Protein AF-A0ABD5VYT2-F1 (afdb_monomer)

Foldseek 3Di:
DVVVVVVVVDDDADPQQWDQDPPPRWIAHPLLVVLLCLLQVQLVVLQVQLVVLVVQLVLCPPPVRVPDPLQGCNLLSLQSNCCSPPPRSVLSNVLSVLSCVFCRRVNHHQPCSVLLVQLSVLLVQLSVQLNVQSVPDDDRNQRCRNPNDPPRDGDPSNVVSVVSNVVSSVSNNVSSD

Structure (mmCIF, N/CA/C/O backbone):
data_AF-A0ABD5VYT2-F1
#
_entry.id   AF-A0ABD5VYT2-F1
#
loop_
_atom_site.group_PDB
_atom_site.id
_atom_site.type_symbol
_atom_site.label_atom_id
_atom_site.label_alt_id
_atom_site.label_comp_id
_atom_site.label_asym_id
_atom_site.label_entity_id
_atom_site.label_seq_id
_atom_site.pdbx_PDB_ins_code
_atom_site.Cartn_x
_atom_site.Cartn_y
_atom_site.Cartn_z
_atom_site.occupancy
_atom_site.B_iso_or_equiv
_atom_site.auth_seq_id
_atom_site.auth_comp_id
_atom_site.auth_asym_id
_atom_site.auth_atom_id
_atom_site.pdbx_PDB_model_num
ATOM 1 N N . MET A 1 1 ? -28.685 -2.484 -9.992 1.00 55.03 1 MET A N 1
ATOM 2 C CA . MET A 1 1 ? -27.379 -3.178 -9.926 1.00 55.03 1 MET A CA 1
ATOM 3 C C . MET A 1 1 ? -26.509 -2.655 -8.784 1.00 55.03 1 MET A C 1
ATOM 5 O O . MET A 1 1 ? -26.187 -3.442 -7.911 1.00 55.03 1 MET A O 1
ATOM 9 N N . PHE A 1 2 ? -26.209 -1.349 -8.710 1.00 54.88 2 PHE A N 1
ATOM 10 C CA . PHE A 1 2 ? -25.409 -0.770 -7.610 1.00 54.88 2 PHE A CA 1
ATOM 11 C C . PHE A 1 2 ? -26.012 -1.008 -6.213 1.00 54.88 2 PHE A C 1
ATOM 13 O O . PHE A 1 2 ? -25.310 -1.488 -5.337 1.00 54.88 2 PHE A O 1
ATOM 20 N N . ALA A 1 3 ? -27.322 -0.785 -6.032 1.00 56.94 3 ALA A N 1
ATOM 21 C CA . ALA A 1 3 ? -28.009 -0.997 -4.749 1.00 56.94 3 ALA A CA 1
ATOM 22 C C . ALA A 1 3 ? -27.949 -2.453 -4.236 1.00 56.94 3 ALA A C 1
ATOM 24 O O . ALA A 1 3 ? -27.864 -2.685 -3.037 1.00 56.94 3 ALA A O 1
ATOM 25 N N . THR A 1 4 ? -27.961 -3.439 -5.138 1.00 56.41 4 THR A N 1
ATOM 26 C CA . THR A 1 4 ? -27.829 -4.866 -4.793 1.00 56.41 4 THR A CA 1
ATOM 27 C C . THR A 1 4 ? -26.414 -5.196 -4.317 1.00 56.41 4 THR A C 1
ATOM 29 O O . THR A 1 4 ? -26.246 -6.000 -3.408 1.00 56.41 4 THR A O 1
ATOM 32 N N . ILE A 1 5 ? -25.403 -4.543 -4.899 1.00 57.59 5 ILE A N 1
ATOM 33 C CA . ILE A 1 5 ? -24.003 -4.687 -4.489 1.00 57.59 5 ILE A CA 1
ATOM 34 C C . ILE A 1 5 ? -23.800 -4.060 -3.107 1.00 57.59 5 ILE A C 1
ATOM 36 O O . ILE A 1 5 ? -23.165 -4.677 -2.262 1.00 57.59 5 ILE A O 1
ATOM 40 N N . THR A 1 6 ? -24.376 -2.886 -2.829 1.00 61.25 6 THR A N 1
ATOM 41 C CA . THR A 1 6 ? -24.259 -2.257 -1.503 1.00 61.25 6 THR A CA 1
ATOM 42 C C . THR A 1 6 ? -24.927 -3.077 -0.404 1.00 61.25 6 THR A C 1
ATOM 44 O O . THR A 1 6 ? -24.336 -3.222 0.661 1.00 61.25 6 THR A O 1
ATOM 47 N N . ARG A 1 7 ? -26.089 -3.688 -0.677 1.00 58.78 7 ARG A N 1
ATOM 48 C CA . ARG A 1 7 ? -26.752 -4.597 0.275 1.00 58.78 7 ARG A CA 1
ATOM 49 C C . ARG A 1 7 ? -25.919 -5.831 0.625 1.00 58.78 7 ARG A C 1
ATOM 51 O O . ARG A 1 7 ? -26.048 -6.346 1.725 1.00 58.78 7 ARG A O 1
ATOM 58 N N . LEU A 1 8 ? -25.047 -6.294 -0.275 1.00 58.91 8 LEU A N 1
ATOM 59 C CA . LEU A 1 8 ? -24.125 -7.402 0.012 1.00 58.91 8 LEU A CA 1
ATOM 60 C C . LEU A 1 8 ? -23.085 -7.031 1.086 1.00 58.91 8 LEU A C 1
ATOM 62 O O . LEU A 1 8 ? -22.522 -7.908 1.736 1.00 58.91 8 LEU A O 1
ATOM 66 N N . PHE A 1 9 ? -22.820 -5.734 1.267 1.00 62.69 9 PHE A N 1
ATOM 67 C CA . PHE A 1 9 ? -21.873 -5.210 2.251 1.00 62.69 9 PHE A CA 1
ATOM 68 C C . PHE A 1 9 ? -22.552 -4.573 3.471 1.00 62.69 9 PHE A C 1
ATOM 70 O O . PHE A 1 9 ? -21.850 -4.123 4.383 1.00 62.69 9 PHE A O 1
ATOM 77 N N . GLU A 1 10 ? -23.888 -4.536 3.505 1.00 68.75 10 GLU A N 1
ATOM 78 C CA . GLU A 1 10 ? -24.651 -4.137 4.684 1.00 68.75 10 GLU A CA 1
ATOM 79 C C . GLU A 1 10 ? -24.612 -5.273 5.702 1.00 68.75 10 GLU A C 1
ATOM 81 O O . GLU A 1 10 ? -25.252 -6.310 5.556 1.00 68.75 10 GLU A O 1
ATOM 86 N N . ASN A 1 11 ? -23.814 -5.064 6.743 1.00 79.19 11 ASN A N 1
ATOM 87 C CA . ASN A 1 11 ? -23.869 -5.886 7.936 1.00 79.19 11 ASN A CA 1
ATOM 88 C C . ASN A 1 11 ? -24.847 -5.253 8.922 1.00 79.19 11 ASN A C 1
ATOM 90 O O . ASN A 1 11 ? -24.830 -4.033 9.108 1.00 79.19 11 ASN A O 1
ATOM 94 N N . ASP A 1 12 ? -25.626 -6.094 9.590 1.00 85.12 12 ASP A N 1
ATOM 95 C CA . ASP A 1 12 ? -26.460 -5.678 10.709 1.00 85.12 12 ASP A CA 1
ATOM 96 C C . ASP A 1 12 ? -25.562 -5.497 11.940 1.00 85.12 12 ASP A C 1
ATOM 98 O O . ASP A 1 12 ? -24.858 -6.431 12.334 1.00 85.12 12 ASP A O 1
ATOM 102 N N . TYR A 1 13 ? -25.506 -4.280 12.478 1.00 91.31 13 TYR A N 1
ATOM 103 C CA . TYR A 1 13 ? -24.760 -3.973 13.698 1.00 91.31 13 TYR A CA 1
ATOM 104 C C . TYR A 1 13 ? -25.739 -3.445 14.740 1.00 91.31 13 TYR A C 1
ATOM 106 O O . TYR A 1 13 ? -26.661 -2.710 14.387 1.00 91.31 13 TYR A O 1
ATOM 114 N N . ASP A 1 14 ? -25.493 -3.761 16.004 1.00 92.56 14 ASP A N 1
ATOM 115 C CA . ASP A 1 14 ? -26.229 -3.191 17.128 1.00 92.56 14 ASP A CA 1
ATOM 116 C C . ASP A 1 14 ? -25.933 -1.688 17.332 1.00 92.56 14 ASP A C 1
ATOM 118 O O . ASP A 1 14 ? -25.151 -1.066 16.598 1.00 92.56 14 ASP A O 1
ATOM 122 N N . GLU A 1 15 ? -26.586 -1.091 18.333 1.00 91.81 15 GLU A N 1
ATOM 123 C CA . GLU A 1 15 ? -26.436 0.329 18.685 1.00 91.81 15 GLU A CA 1
ATOM 124 C C . GLU A 1 15 ? -24.996 0.692 19.088 1.00 91.81 15 GLU A C 1
ATOM 126 O O . GLU A 1 15 ? -24.538 1.805 18.819 1.00 91.81 15 GLU A O 1
ATOM 131 N N . ASP A 1 16 ? -24.258 -0.269 19.649 1.00 92.44 16 ASP A N 1
ATOM 132 C CA . ASP A 1 16 ? -22.859 -0.127 20.054 1.00 92.44 16 ASP A CA 1
ATOM 133 C C . ASP A 1 16 ? -21.874 -0.377 18.894 1.00 92.44 16 ASP A C 1
ATOM 135 O O . ASP A 1 16 ? -20.661 -0.202 19.044 1.00 92.44 16 ASP A O 1
ATOM 139 N N . GLY A 1 17 ? -22.373 -0.737 17.707 1.00 93.75 17 GLY A N 1
ATOM 140 C CA . GLY A 1 17 ? -21.589 -0.944 16.494 1.00 93.75 17 GLY A CA 1
ATOM 141 C C . GLY A 1 17 ? -20.936 -2.322 16.385 1.00 93.75 17 GLY A C 1
ATOM 142 O O . GLY A 1 17 ? -20.013 -2.487 15.574 1.00 93.75 17 GLY A O 1
ATOM 143 N N . PHE A 1 18 ? -21.386 -3.302 17.164 1.00 95.81 18 PHE A N 1
ATOM 144 C CA . PHE A 1 18 ? -20.942 -4.690 17.113 1.00 95.81 18 PHE A CA 1
ATOM 145 C C . PHE A 1 18 ? -21.887 -5.571 16.297 1.00 95.81 18 PHE A C 1
ATOM 147 O O . PHE A 1 18 ? -23.066 -5.288 16.114 1.00 95.81 18 PHE A O 1
ATOM 154 N N . ARG A 1 19 ? -21.337 -6.669 15.782 1.00 94.56 19 ARG A N 1
ATOM 155 C CA . ARG A 1 19 ? -22.098 -7.786 15.222 1.00 94.56 19 ARG A CA 1
ATOM 156 C C . ARG A 1 19 ? -21.434 -9.097 15.602 1.00 94.56 19 ARG A C 1
ATOM 158 O O . ARG A 1 19 ? -20.206 -9.166 15.661 1.00 94.56 19 ARG A O 1
ATOM 165 N N . THR A 1 20 ? -22.207 -10.159 15.762 1.00 94.00 20 THR A N 1
ATOM 166 C CA . THR A 1 20 ? -21.644 -11.498 15.962 1.00 94.00 20 THR A CA 1
ATOM 167 C C . THR A 1 20 ? -21.475 -12.197 14.615 1.00 94.00 20 THR A C 1
ATOM 169 O O . THR A 1 20 ? -22.385 -12.237 13.786 1.00 94.00 20 THR A O 1
ATOM 172 N N . CYS A 1 21 ? -20.287 -12.738 14.356 1.00 89.88 21 CYS A N 1
ATOM 173 C CA . CYS A 1 21 ? -20.029 -13.526 13.157 1.00 89.88 21 CYS A CA 1
ATOM 174 C C . CYS A 1 21 ? -20.698 -14.903 13.271 1.00 89.88 21 CYS A C 1
ATOM 176 O O . CYS A 1 21 ? -20.367 -15.671 14.169 1.00 89.88 21 CYS A O 1
ATOM 178 N N . SER A 1 22 ? -21.577 -15.253 12.329 1.00 90.62 22 SER A N 1
ATOM 179 C CA . SER A 1 22 ? -22.284 -16.545 12.322 1.00 90.62 22 SER A CA 1
ATOM 180 C C . SER A 1 22 ? -21.369 -17.760 12.139 1.00 90.62 22 SER A C 1
ATOM 182 O O . SER A 1 22 ? -21.746 -18.864 12.515 1.00 90.62 22 SER A O 1
ATOM 184 N N . VAL A 1 23 ? -20.178 -17.567 11.563 1.00 92.19 23 VAL A N 1
ATOM 185 C CA . VAL A 1 23 ? -19.220 -18.649 11.285 1.00 92.19 23 VAL A CA 1
ATOM 186 C C . VAL A 1 23 ? -18.229 -18.827 12.432 1.00 92.19 23 VAL A C 1
ATOM 188 O O . VAL A 1 23 ? -17.972 -19.948 12.854 1.00 92.19 23 VAL A O 1
ATOM 191 N N . THR A 1 24 ? -17.653 -17.731 12.935 1.00 92.44 24 THR A N 1
ATOM 192 C CA . THR A 1 24 ? -16.571 -17.790 13.933 1.00 92.44 24 THR A CA 1
ATOM 193 C C . THR A 1 24 ? -17.038 -17.540 15.364 1.00 92.44 24 THR A C 1
ATOM 195 O O . THR A 1 24 ? -16.271 -17.776 16.290 1.00 92.44 24 THR A O 1
ATOM 198 N N . GLY A 1 25 ? -18.248 -17.010 15.565 1.00 93.50 25 GLY A N 1
ATOM 199 C CA . GLY A 1 25 ? -18.749 -16.590 16.877 1.00 93.50 25 GLY A CA 1
ATOM 200 C C . GLY A 1 25 ? -18.086 -15.329 17.446 1.00 93.50 25 GLY A C 1
ATOM 201 O O . GLY A 1 25 ? -18.427 -14.913 18.549 1.00 93.50 25 GLY A O 1
ATOM 202 N N . LEU A 1 26 ? -17.151 -14.700 16.721 1.00 94.19 26 LEU A N 1
ATOM 203 C CA . LEU A 1 26 ? -16.475 -13.482 17.179 1.00 94.19 26 LEU A CA 1
ATOM 204 C C . LEU A 1 26 ? -17.426 -12.278 17.177 1.00 94.19 26 LEU A C 1
ATOM 206 O O . LEU A 1 26 ? -18.197 -12.094 16.230 1.00 94.19 26 LEU A O 1
ATOM 210 N N . ASN A 1 27 ? -17.300 -11.422 18.192 1.00 94.56 27 ASN A N 1
ATOM 211 C CA . ASN A 1 27 ? -17.945 -10.111 18.231 1.00 94.56 27 ASN A CA 1
ATOM 212 C C . ASN A 1 27 ? -17.080 -9.094 17.486 1.00 94.56 27 ASN A C 1
ATOM 214 O O . ASN A 1 27 ? -15.978 -8.766 17.908 1.00 94.56 27 ASN A O 1
ATOM 218 N N . ILE A 1 28 ? -17.571 -8.595 16.358 1.00 95.44 28 ILE A N 1
ATOM 219 C CA . ILE A 1 28 ? -16.819 -7.747 15.438 1.00 95.44 28 ILE A CA 1
ATOM 220 C C . ILE A 1 28 ? -17.362 -6.327 15.514 1.00 95.44 28 ILE A C 1
ATOM 222 O O . ILE A 1 28 ? -18.521 -6.081 15.190 1.00 95.44 28 ILE A O 1
ATOM 226 N N . HIS A 1 29 ? -16.507 -5.377 15.885 1.00 96.19 29 HIS A N 1
ATOM 227 C CA . HIS A 1 29 ? -16.864 -3.963 15.857 1.00 96.19 29 HIS A CA 1
ATOM 228 C C . HIS A 1 29 ? -16.675 -3.365 14.455 1.00 96.19 29 HIS A C 1
ATOM 230 O O . HIS A 1 29 ? -15.626 -3.547 13.821 1.00 96.19 29 HIS A O 1
ATOM 236 N N . ARG A 1 30 ? -17.637 -2.551 14.003 1.00 94.50 30 ARG A N 1
ATOM 237 C CA . ARG A 1 30 ? -17.637 -1.879 12.689 1.00 94.50 30 ARG A CA 1
ATOM 238 C C . ARG A 1 30 ? -16.338 -1.128 12.404 1.00 94.50 30 ARG A C 1
ATOM 240 O O . ARG A 1 30 ? -15.835 -1.153 11.282 1.00 94.50 30 ARG A O 1
ATOM 247 N N . SER A 1 31 ? -15.778 -0.454 13.411 1.00 94.81 31 SER A N 1
ATOM 248 C CA . SER A 1 31 ? -14.550 0.331 13.228 1.00 94.81 31 SER A CA 1
ATOM 249 C C . SER A 1 31 ? -13.334 -0.520 12.861 1.00 94.81 31 SER A C 1
ATOM 251 O O . SER A 1 31 ? -12.495 -0.041 12.105 1.00 94.81 31 SER A O 1
ATOM 253 N N . ALA A 1 32 ? -13.242 -1.762 13.338 1.00 95.38 32 ALA A N 1
ATOM 254 C CA . ALA A 1 32 ? -12.167 -2.673 12.959 1.00 95.38 32 ALA A CA 1
ATOM 255 C C . ALA A 1 32 ? -12.443 -3.288 11.580 1.00 95.38 32 ALA A C 1
ATOM 257 O O . ALA A 1 32 ? -11.589 -3.233 10.697 1.00 95.38 32 ALA A O 1
ATOM 258 N N . GLU A 1 33 ? -13.667 -3.780 11.358 1.00 94.81 33 GLU A N 1
ATOM 259 C CA . GLU A 1 33 ? -14.053 -4.444 10.108 1.00 94.81 33 GLU A CA 1
ATOM 260 C C . GLU A 1 33 ? -13.882 -3.547 8.875 1.00 94.81 33 GLU A C 1
ATOM 262 O O . GLU A 1 33 ? -13.368 -3.994 7.851 1.00 94.81 33 GLU A O 1
ATOM 267 N N . VAL A 1 34 ? -14.267 -2.270 8.967 1.00 94.00 34 VAL A N 1
ATOM 268 C CA . VAL A 1 34 ? -14.115 -1.316 7.858 1.00 94.00 34 VAL A CA 1
ATOM 269 C C . VAL A 1 34 ? -12.646 -1.127 7.481 1.00 94.00 34 VAL A C 1
ATOM 271 O O . VAL A 1 34 ? -12.325 -1.097 6.295 1.00 94.00 34 VAL A O 1
ATOM 274 N N . HIS A 1 35 ? -11.746 -1.025 8.461 1.00 96.31 35 HIS A N 1
ATOM 275 C CA . HIS A 1 35 ? -10.326 -0.822 8.175 1.00 96.31 35 HIS A CA 1
ATOM 276 C C . HIS A 1 35 ? -9.670 -2.106 7.662 1.00 96.31 35 HIS A C 1
ATOM 278 O O . HIS A 1 35 ? -8.910 -2.039 6.702 1.00 96.31 35 HIS A O 1
ATOM 284 N N . VAL A 1 36 ? -10.026 -3.279 8.197 1.00 96.88 36 VAL A N 1
ATOM 285 C CA . VAL A 1 36 ? -9.592 -4.570 7.630 1.00 96.88 36 VAL A CA 1
ATOM 286 C C . VAL A 1 36 ? -9.986 -4.673 6.156 1.00 96.88 36 VAL A C 1
ATOM 288 O O . VAL A 1 36 ? -9.143 -4.982 5.317 1.00 96.88 36 VAL A O 1
ATOM 291 N N . LYS A 1 37 ? -11.240 -4.347 5.814 1.00 95.62 37 LYS A N 1
ATOM 292 C CA . LYS A 1 37 ? -11.714 -4.345 4.421 1.00 95.62 37 LYS A CA 1
ATOM 293 C C . LYS A 1 37 ? -10.973 -3.320 3.563 1.00 95.62 37 LYS A C 1
ATOM 295 O O . LYS A 1 37 ? -10.626 -3.633 2.431 1.00 95.62 37 LYS A O 1
ATOM 300 N N . LEU A 1 38 ? -10.709 -2.122 4.086 1.00 97.06 38 LEU A N 1
ATOM 301 C CA . LEU A 1 38 ? -10.001 -1.062 3.364 1.00 97.06 38 LEU A CA 1
ATOM 302 C C . LEU A 1 38 ? -8.573 -1.481 2.985 1.00 97.06 38 LEU A C 1
ATOM 304 O O . LEU A 1 38 ? -8.196 -1.412 1.813 1.00 97.06 38 LEU A O 1
ATOM 308 N N . PHE A 1 39 ? -7.792 -1.943 3.961 1.00 98.12 39 PHE A N 1
ATOM 309 C CA . PHE A 1 39 ? -6.421 -2.402 3.740 1.00 98.12 39 PHE A CA 1
ATOM 310 C C . PHE A 1 39 ? -6.389 -3.677 2.890 1.00 98.12 39 PHE A C 1
ATOM 312 O O . PHE A 1 39 ? -5.661 -3.731 1.901 1.00 98.12 39 PHE A O 1
ATOM 319 N N . GLY A 1 40 ? -7.247 -4.654 3.199 1.00 98.00 40 GLY A N 1
ATOM 320 C CA . GLY A 1 40 ? -7.346 -5.908 2.453 1.00 98.00 40 GLY A CA 1
ATOM 321 C C . GLY A 1 40 ? -7.732 -5.704 0.986 1.00 98.00 40 GLY A C 1
ATOM 322 O O . GLY A 1 40 ? -7.106 -6.284 0.103 1.00 98.00 40 GLY A O 1
ATOM 323 N N . LEU A 1 41 ? -8.699 -4.829 0.691 1.00 97.88 41 LEU A N 1
ATOM 324 C CA . LEU A 1 41 ? -9.064 -4.493 -0.688 1.00 97.88 41 LEU A CA 1
ATOM 325 C C . LEU A 1 41 ? -7.908 -3.804 -1.422 1.00 97.88 41 LEU A C 1
ATOM 327 O O . LEU A 1 41 ? -7.621 -4.143 -2.568 1.00 97.88 41 LEU A O 1
ATOM 331 N N . THR A 1 42 ? -7.224 -2.867 -0.761 1.00 98.25 42 THR A N 1
ATOM 332 C CA . THR A 1 42 ? -6.067 -2.169 -1.347 1.00 98.25 42 THR A CA 1
ATOM 333 C C . THR A 1 42 ? -4.941 -3.153 -1.677 1.00 98.25 42 THR A C 1
ATOM 335 O O . THR A 1 42 ? -4.364 -3.086 -2.761 1.00 98.25 42 THR A O 1
ATOM 338 N N . ALA A 1 43 ? -4.679 -4.116 -0.789 1.00 98.56 43 ALA A N 1
ATOM 339 C CA . ALA A 1 43 ? -3.719 -5.189 -1.024 1.00 98.56 43 ALA A CA 1
ATOM 340 C C . ALA A 1 43 ? -4.106 -6.058 -2.228 1.00 98.56 43 ALA A C 1
ATOM 342 O O . ALA A 1 43 ? -3.266 -6.322 -3.081 1.00 98.56 43 ALA A O 1
ATOM 343 N N . VAL A 1 44 ? -5.377 -6.460 -2.348 1.00 98.44 44 VAL A N 1
ATOM 344 C CA . VAL A 1 44 ? -5.855 -7.238 -3.504 1.00 98.44 44 VAL A CA 1
ATOM 345 C C . VAL A 1 44 ? -5.697 -6.451 -4.807 1.00 98.44 44 VAL A C 1
ATOM 347 O O . VAL A 1 44 ? -5.275 -7.021 -5.809 1.00 98.44 44 VAL A O 1
ATOM 350 N N . ILE A 1 45 ? -5.968 -5.143 -4.805 1.00 98.38 45 ILE A N 1
ATOM 351 C CA . ILE A 1 45 ? -5.739 -4.287 -5.979 1.00 98.38 45 ILE A CA 1
ATOM 352 C C . ILE A 1 45 ? -4.249 -4.270 -6.349 1.00 98.38 45 ILE A C 1
ATOM 354 O O . ILE A 1 45 ? -3.918 -4.505 -7.510 1.00 98.38 45 ILE A O 1
ATOM 358 N N . ALA A 1 46 ? -3.350 -4.062 -5.381 1.00 98.31 46 ALA A N 1
ATOM 359 C CA . ALA A 1 46 ? -1.906 -4.122 -5.620 1.00 98.31 46 ALA A CA 1
ATOM 360 C C . ALA A 1 46 ? -1.472 -5.501 -6.152 1.00 98.31 46 ALA A C 1
ATOM 362 O O . ALA A 1 46 ? -0.690 -5.583 -7.096 1.00 98.31 46 ALA A O 1
ATOM 363 N N . MET A 1 47 ? -2.040 -6.587 -5.620 1.00 98.44 47 MET A N 1
ATOM 364 C CA . MET A 1 47 ? -1.783 -7.948 -6.091 1.00 98.44 47 MET A CA 1
ATOM 365 C C . MET A 1 47 ? -2.225 -8.148 -7.547 1.00 98.44 47 MET A C 1
ATOM 367 O O . MET A 1 47 ? -1.489 -8.731 -8.338 1.00 98.44 47 MET A O 1
ATOM 371 N N . ILE A 1 48 ? -3.397 -7.638 -7.933 1.00 98.56 48 ILE A N 1
ATOM 372 C CA . ILE A 1 48 ? -3.869 -7.708 -9.322 1.00 98.56 48 ILE A CA 1
ATOM 373 C C . ILE A 1 48 ? -2.929 -6.920 -10.237 1.00 98.56 48 ILE A C 1
ATOM 375 O O . ILE A 1 48 ? -2.491 -7.451 -11.255 1.00 98.56 48 ILE A O 1
ATOM 379 N N . VAL A 1 49 ? -2.562 -5.691 -9.862 1.00 97.88 49 VAL A N 1
ATOM 380 C CA . VAL A 1 49 ? -1.624 -4.864 -10.638 1.00 97.88 49 VAL A CA 1
ATOM 381 C C . VAL A 1 49 ? -0.285 -5.585 -10.812 1.00 97.88 49 VAL A C 1
ATOM 383 O O . VAL A 1 49 ? 0.184 -5.757 -11.936 1.00 97.88 49 VAL A O 1
ATOM 386 N N . GLY A 1 50 ? 0.312 -6.079 -9.725 1.00 97.50 50 GLY A N 1
ATOM 387 C CA . GLY A 1 50 ? 1.575 -6.813 -9.786 1.00 97.50 50 GLY A CA 1
ATOM 388 C C . GLY A 1 50 ? 1.477 -8.137 -10.551 1.00 97.50 50 GLY A C 1
ATOM 389 O O . GLY A 1 50 ? 2.431 -8.507 -11.233 1.00 97.50 50 GLY A O 1
ATOM 390 N N . GLY A 1 51 ? 0.333 -8.825 -10.499 1.00 97.56 51 GLY A N 1
ATOM 391 C CA . GLY A 1 51 ? 0.060 -10.047 -11.258 1.00 97.56 51 GLY A CA 1
ATOM 392 C C . GLY A 1 51 ? -0.059 -9.809 -12.767 1.00 97.56 51 GLY A C 1
ATOM 393 O O . GLY A 1 51 ? 0.479 -10.588 -13.553 1.00 97.56 51 GLY A O 1
ATOM 394 N N . LEU A 1 52 ? -0.672 -8.698 -13.186 1.00 97.00 52 LEU A N 1
ATOM 395 C CA . LEU A 1 52 ? -0.711 -8.293 -14.597 1.00 97.00 52 LEU A CA 1
ATOM 396 C C . LEU A 1 52 ? 0.701 -8.032 -15.140 1.00 97.00 52 LEU A C 1
ATOM 398 O O . LEU A 1 52 ? 1.046 -8.486 -16.234 1.00 97.00 52 LEU A O 1
ATOM 402 N N . PHE A 1 53 ? 1.556 -7.369 -14.356 1.00 95.44 53 PHE A N 1
ATOM 403 C CA . PHE A 1 53 ? 2.956 -7.188 -14.738 1.00 95.44 53 PHE A CA 1
ATOM 404 C C . PHE A 1 53 ? 3.748 -8.504 -14.712 1.00 95.44 53 PHE A C 1
ATOM 406 O O . PHE A 1 53 ? 4.551 -8.726 -15.618 1.00 95.44 53 PHE A O 1
ATOM 413 N N . ALA A 1 54 ? 3.472 -9.413 -13.769 1.00 95.19 54 ALA A N 1
ATOM 414 C CA . ALA A 1 54 ? 4.060 -10.758 -13.740 1.00 95.19 54 ALA A CA 1
ATOM 415 C C . ALA A 1 54 ? 3.799 -11.511 -15.051 1.00 95.19 54 ALA A C 1
ATOM 417 O O . ALA A 1 54 ? 4.716 -12.073 -15.647 1.00 95.19 54 ALA A O 1
ATOM 418 N N . PHE A 1 55 ? 2.550 -11.466 -15.523 1.00 95.12 55 PHE A N 1
ATOM 419 C CA . PHE A 1 55 ? 2.157 -12.054 -16.796 1.00 95.12 55 PHE A CA 1
ATOM 420 C C . PHE A 1 55 ? 2.955 -11.437 -17.951 1.00 95.12 55 PHE A C 1
ATOM 422 O O . PHE A 1 55 ? 3.590 -12.156 -18.715 1.00 95.12 55 PHE A O 1
ATOM 429 N N . SER A 1 56 ? 3.027 -10.105 -18.037 1.00 92.50 56 SER A N 1
ATOM 430 C CA . SER A 1 56 ? 3.798 -9.448 -19.104 1.00 92.50 56 SER A CA 1
ATOM 431 C C . SER A 1 56 ? 5.287 -9.837 -19.112 1.00 92.50 56 SER A C 1
ATOM 433 O O . SER A 1 56 ? 5.868 -10.045 -20.178 1.00 92.50 56 SER A O 1
ATOM 435 N N . VAL A 1 57 ? 5.892 -10.011 -17.932 1.00 92.50 57 VAL A N 1
ATOM 436 C CA . VAL A 1 57 ? 7.280 -10.464 -17.763 1.00 92.50 57 VAL A CA 1
ATOM 437 C C . VAL A 1 57 ? 7.441 -11.912 -18.236 1.00 92.50 57 VAL A C 1
ATOM 439 O O . VAL A 1 57 ? 8.357 -12.202 -19.005 1.00 92.50 57 VAL A O 1
ATOM 442 N N . ALA A 1 58 ? 6.538 -12.811 -17.837 1.00 92.94 58 ALA A N 1
ATOM 443 C CA . ALA A 1 58 ? 6.575 -14.219 -18.232 1.00 92.94 58 ALA A CA 1
ATOM 444 C C . ALA A 1 58 ? 6.430 -14.396 -19.754 1.00 92.94 58 ALA A C 1
ATOM 446 O O . ALA A 1 58 ? 7.204 -15.127 -20.369 1.00 92.94 58 ALA A O 1
ATOM 447 N N . MET A 1 59 ? 5.501 -13.668 -20.380 1.00 93.00 59 M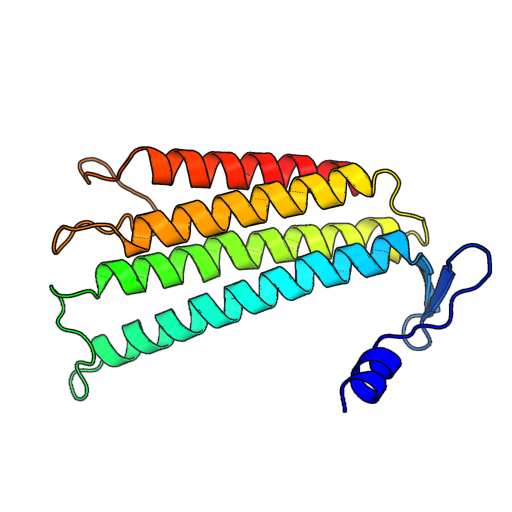ET A N 1
ATOM 448 C CA . MET A 1 59 ? 5.279 -13.713 -21.831 1.00 93.00 59 MET A CA 1
ATOM 449 C C . MET A 1 59 ? 6.419 -13.065 -22.623 1.00 93.00 59 MET A C 1
ATOM 451 O O . MET A 1 59 ? 6.624 -13.403 -23.785 1.00 93.00 59 MET A O 1
ATOM 455 N N . THR A 1 60 ? 7.185 -12.168 -22.002 1.00 89.25 60 THR A N 1
ATOM 456 C CA . THR A 1 60 ? 8.411 -11.621 -22.599 1.00 89.25 60 THR A CA 1
ATOM 457 C C . THR A 1 60 ? 9.552 -12.636 -22.582 1.00 89.25 60 THR A C 1
ATOM 459 O O . THR A 1 60 ? 10.303 -12.736 -23.545 1.00 89.25 60 THR A O 1
ATOM 462 N N . ARG A 1 61 ? 9.679 -13.418 -21.503 1.00 87.31 61 ARG A N 1
ATOM 463 C CA . ARG A 1 61 ? 10.722 -14.449 -21.368 1.00 87.31 61 ARG A CA 1
ATOM 464 C C . ARG A 1 61 ? 10.424 -15.728 -22.149 1.00 87.31 61 ARG A C 1
ATOM 466 O O . ARG A 1 61 ? 11.318 -16.552 -22.316 1.00 87.31 61 ARG A O 1
ATOM 473 N N . TRP A 1 62 ? 9.195 -15.908 -22.623 1.00 91.81 62 TRP A N 1
ATOM 474 C CA . TRP A 1 62 ? 8.849 -17.029 -23.485 1.00 91.81 62 TRP A CA 1
ATOM 475 C C . TRP A 1 62 ? 9.372 -16.791 -24.906 1.00 91.81 62 TRP A C 1
ATOM 477 O O . TRP A 1 62 ? 8.858 -15.929 -25.616 1.00 91.81 62 TRP A O 1
ATOM 487 N N . GLU A 1 63 ? 10.345 -17.603 -25.331 1.00 85.88 63 GLU A N 1
ATOM 488 C CA . GLU A 1 63 ? 11.027 -17.521 -26.638 1.00 85.88 63 GLU A CA 1
ATOM 489 C C . GLU A 1 63 ? 10.078 -17.465 -27.847 1.00 85.88 63 GLU A C 1
ATOM 491 O O . GLU A 1 63 ? 10.400 -16.846 -28.856 1.00 85.88 63 GLU A O 1
ATOM 496 N N . VAL A 1 64 ? 8.899 -18.090 -27.747 1.00 89.19 64 VAL A N 1
ATOM 497 C CA . VAL A 1 64 ? 7.902 -18.126 -28.830 1.00 89.19 64 VAL A CA 1
ATOM 498 C C . VAL A 1 64 ? 7.100 -16.824 -28.925 1.00 89.19 64 VAL A C 1
ATOM 500 O O . VAL A 1 64 ? 6.672 -16.455 -30.015 1.00 89.19 64 VAL A O 1
ATOM 503 N N . VAL A 1 65 ? 6.857 -16.147 -27.798 1.00 87.56 65 VAL A N 1
ATOM 504 C CA . VAL A 1 65 ? 5.970 -14.973 -27.737 1.00 87.56 65 VAL A CA 1
ATOM 505 C C . VAL A 1 65 ? 6.760 -13.671 -27.777 1.00 87.56 65 VAL A C 1
ATOM 507 O O . VAL A 1 65 ? 6.412 -12.795 -28.561 1.00 87.56 65 VAL A O 1
ATOM 510 N N . GLY A 1 66 ? 7.787 -13.523 -26.933 1.00 83.44 66 GLY A N 1
ATOM 511 C CA . GLY A 1 66 ? 8.626 -12.319 -26.893 1.00 83.44 66 GLY A CA 1
ATOM 512 C C . GLY A 1 66 ? 7.834 -11.010 -26.770 1.00 83.44 66 GLY A C 1
ATOM 513 O O . GLY A 1 66 ? 8.099 -10.070 -27.512 1.00 83.44 66 GLY A O 1
ATOM 514 N N . LEU A 1 67 ? 6.835 -10.959 -25.8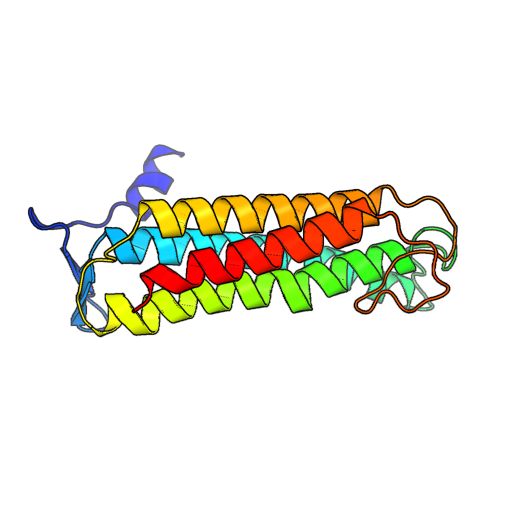73 1.00 83.38 67 LEU A N 1
ATOM 515 C CA . LEU A 1 67 ? 5.799 -9.907 -25.838 1.00 83.38 67 LEU A CA 1
ATOM 516 C C . LEU A 1 67 ? 6.338 -8.464 -25.825 1.00 83.38 67 LEU A C 1
ATOM 518 O O . LEU A 1 67 ? 5.735 -7.579 -26.430 1.0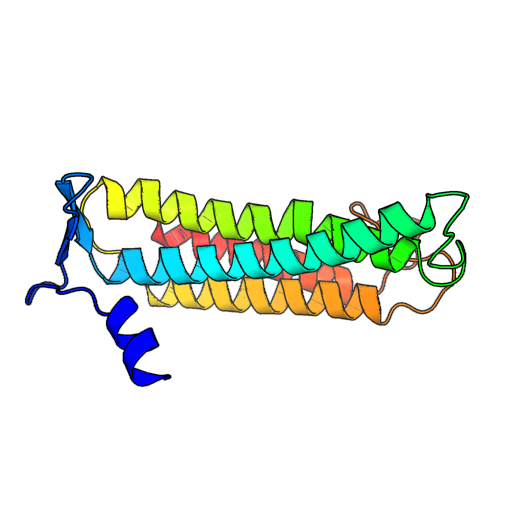0 83.38 67 LEU A O 1
ATOM 522 N N . ILE A 1 68 ? 7.427 -8.217 -25.098 1.00 80.25 68 ILE A N 1
ATOM 523 C CA . ILE A 1 68 ? 8.068 -6.907 -24.965 1.00 80.25 68 ILE A CA 1
ATOM 524 C C . ILE A 1 68 ? 9.525 -7.073 -25.405 1.00 80.25 68 ILE A C 1
ATOM 526 O O . ILE A 1 68 ? 10.178 -8.036 -25.011 1.00 80.25 68 ILE A O 1
ATOM 530 N N . GLY A 1 69 ? 10.067 -6.141 -26.191 1.00 67.62 69 GLY A N 1
ATOM 531 C CA . GLY A 1 69 ? 11.506 -6.132 -26.466 1.00 67.62 69 GLY A CA 1
ATOM 532 C C . GLY A 1 69 ? 12.305 -5.998 -25.162 1.00 67.62 69 GLY A C 1
ATOM 533 O O . GLY A 1 69 ? 11.951 -5.190 -24.301 1.00 67.62 69 GLY A O 1
ATOM 534 N N . GLU A 1 70 ? 13.391 -6.763 -25.000 1.00 62.31 70 GLU A N 1
ATOM 535 C CA . GLU A 1 70 ? 14.192 -6.779 -23.758 1.00 62.31 70 GLU A CA 1
ATOM 536 C C . GLU A 1 70 ? 14.677 -5.373 -23.344 1.00 62.31 70 GLU A C 1
ATOM 538 O O . GLU A 1 70 ? 14.713 -5.055 -22.156 1.00 62.31 70 GLU A O 1
ATOM 543 N N . PHE A 1 71 ? 14.921 -4.495 -24.322 1.00 61.25 71 PHE A N 1
ATOM 544 C CA . PHE A 1 71 ? 15.403 -3.121 -24.130 1.00 61.25 71 PHE A CA 1
ATOM 545 C C . PHE A 1 71 ? 14.310 -2.038 -24.155 1.00 61.25 71 PHE A C 1
ATOM 547 O O . PHE A 1 71 ? 14.620 -0.864 -23.978 1.00 61.25 71 PHE A O 1
ATOM 554 N N . ASP A 1 72 ? 13.039 -2.404 -24.365 1.00 68.62 72 ASP A N 1
ATOM 555 C CA . ASP A 1 72 ? 11.953 -1.440 -24.636 1.00 68.62 72 ASP A CA 1
ATOM 556 C C . ASP A 1 72 ? 10.950 -1.298 -23.467 1.00 68.62 72 ASP A C 1
ATOM 558 O O . ASP A 1 72 ? 10.017 -0.491 -23.482 1.00 68.62 72 ASP A O 1
ATOM 562 N N . GLY A 1 73 ? 11.138 -2.069 -22.387 1.00 81.25 73 GLY A N 1
ATOM 563 C CA . GLY A 1 73 ? 10.268 -1.962 -21.209 1.00 81.25 73 GLY A CA 1
ATOM 564 C C . GLY A 1 73 ? 10.288 -3.119 -20.218 1.00 81.25 73 GLY A C 1
ATOM 565 O O . GLY A 1 73 ? 9.635 -3.010 -19.177 1.00 81.25 73 GLY A O 1
ATOM 566 N N . TYR A 1 74 ? 11.039 -4.194 -20.484 1.00 87.44 74 TYR A N 1
ATOM 567 C CA . TYR A 1 74 ? 11.083 -5.369 -19.610 1.00 87.44 74 TYR A CA 1
ATOM 568 C C . TYR A 1 74 ? 11.395 -5.010 -18.147 1.00 87.44 74 TYR A C 1
ATOM 570 O O . TYR A 1 74 ? 10.647 -5.380 -17.241 1.00 87.44 74 TYR A O 1
ATOM 578 N N . TYR A 1 75 ? 12.455 -4.235 -17.901 1.00 88.12 75 TYR A N 1
ATOM 579 C CA . TYR A 1 75 ? 12.882 -3.882 -16.541 1.00 88.12 75 TYR A CA 1
ATOM 580 C C . TYR A 1 75 ? 11.867 -3.014 -15.792 1.00 88.12 75 TYR A C 1
ATOM 582 O O . TYR A 1 75 ? 11.698 -3.154 -14.578 1.00 88.12 75 TYR A O 1
ATOM 590 N N . ARG A 1 76 ? 11.135 -2.160 -16.509 1.00 89.88 76 ARG A N 1
ATOM 591 C CA . ARG A 1 76 ? 10.050 -1.350 -15.945 1.00 89.88 76 ARG A CA 1
ATOM 592 C C . ARG A 1 76 ? 8.886 -2.231 -15.505 1.00 89.88 76 ARG A C 1
ATOM 594 O O . ARG A 1 76 ? 8.434 -2.110 -14.371 1.00 89.88 76 ARG A O 1
ATOM 601 N N . HIS A 1 77 ? 8.463 -3.175 -16.345 1.00 92.50 77 HIS A N 1
ATOM 602 C CA . HIS A 1 77 ? 7.420 -4.143 -15.993 1.00 92.50 77 HIS A CA 1
ATOM 603 C C . HIS A 1 77 ? 7.854 -5.044 -14.830 1.00 92.50 77 HIS A C 1
ATOM 605 O O . HIS A 1 77 ? 7.080 -5.262 -13.899 1.00 92.50 77 HIS A O 1
ATOM 611 N N . LEU A 1 78 ? 9.109 -5.499 -14.829 1.00 92.25 78 LEU A N 1
ATOM 612 C CA . LEU A 1 78 ? 9.683 -6.271 -13.728 1.00 92.25 78 LEU A CA 1
ATOM 613 C C . LEU A 1 78 ? 9.704 -5.474 -12.415 1.00 92.25 78 LEU A C 1
ATOM 615 O O . LEU A 1 78 ? 9.370 -6.018 -11.365 1.00 92.25 78 LEU A O 1
ATOM 619 N N . SER A 1 79 ? 10.033 -4.183 -12.468 1.00 93.00 79 SER A N 1
ATOM 620 C CA . SER A 1 79 ? 10.017 -3.302 -11.293 1.00 93.00 79 SER A CA 1
ATOM 621 C C . SER A 1 79 ? 8.596 -3.084 -10.772 1.00 93.00 79 SER A C 1
ATOM 623 O O . SER A 1 79 ? 8.360 -3.217 -9.573 1.00 93.00 79 SER A O 1
ATOM 625 N N . MET A 1 80 ? 7.630 -2.830 -11.664 1.00 94.94 80 MET A N 1
ATOM 626 C CA . MET A 1 80 ? 6.214 -2.713 -11.300 1.00 94.94 80 MET A CA 1
ATOM 627 C C . MET A 1 80 ? 5.698 -4.001 -10.653 1.00 94.94 80 MET A C 1
ATOM 629 O O . MET A 1 80 ? 5.040 -3.946 -9.616 1.00 94.94 80 MET A O 1
ATOM 633 N N . HIS A 1 81 ? 6.029 -5.163 -11.222 1.00 95.69 81 HIS A N 1
ATOM 634 C CA . HIS A 1 81 ? 5.705 -6.461 -10.639 1.00 95.69 81 HIS A CA 1
ATOM 635 C C . HIS A 1 81 ? 6.282 -6.604 -9.224 1.00 95.69 81 HIS A C 1
ATOM 637 O O . HIS A 1 81 ? 5.530 -6.849 -8.280 1.00 95.69 81 HIS A O 1
ATOM 643 N N . ALA A 1 82 ? 7.596 -6.411 -9.075 1.00 95.75 82 ALA A N 1
ATOM 644 C CA . ALA A 1 82 ? 8.300 -6.623 -7.817 1.00 95.75 82 ALA A CA 1
ATOM 645 C C . ALA A 1 82 ? 7.772 -5.714 -6.698 1.00 95.75 82 ALA A C 1
ATOM 647 O O . ALA A 1 82 ? 7.471 -6.195 -5.611 1.00 95.75 82 ALA A O 1
ATOM 648 N N . TRP A 1 83 ? 7.587 -4.419 -6.955 1.00 97.00 83 TRP A N 1
ATOM 649 C CA . TRP A 1 83 ? 7.093 -3.489 -5.936 1.00 97.00 83 TRP A CA 1
ATOM 650 C C . TRP A 1 83 ? 5.649 -3.772 -5.523 1.00 97.00 83 TRP A C 1
ATOM 652 O O . TRP A 1 83 ? 5.332 -3.756 -4.333 1.00 97.00 83 TRP A O 1
ATOM 662 N N . ASN A 1 84 ? 4.776 -4.094 -6.480 1.00 98.19 84 ASN A N 1
ATOM 663 C CA . ASN A 1 84 ? 3.386 -4.408 -6.167 1.00 98.19 84 ASN A CA 1
ATOM 664 C C . ASN A 1 84 ? 3.241 -5.755 -5.434 1.00 98.19 84 ASN A C 1
ATOM 666 O O . A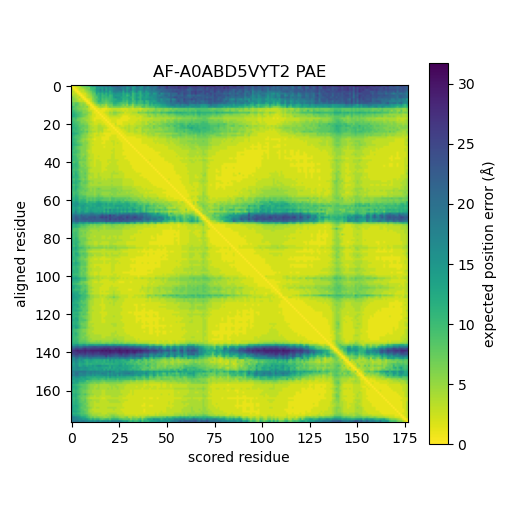SN A 1 84 ? 2.448 -5.832 -4.495 1.00 98.19 84 ASN A O 1
ATOM 670 N N . LEU A 1 85 ? 4.022 -6.786 -5.799 1.00 96.81 85 LEU A N 1
ATOM 671 C CA . LEU A 1 85 ? 3.920 -8.135 -5.217 1.00 96.81 85 LEU A CA 1
ATOM 672 C C . LEU A 1 85 ? 4.859 -8.437 -4.045 1.00 96.81 85 LEU A C 1
ATOM 674 O O . LEU A 1 85 ? 4.623 -9.407 -3.336 1.00 96.81 85 LEU A O 1
ATOM 678 N N . LEU A 1 86 ? 5.912 -7.669 -3.804 1.00 95.62 86 LEU A N 1
ATOM 679 C CA . LEU A 1 86 ? 6.802 -7.933 -2.668 1.00 95.62 86 LEU A CA 1
ATOM 680 C C . LEU A 1 86 ? 6.678 -6.872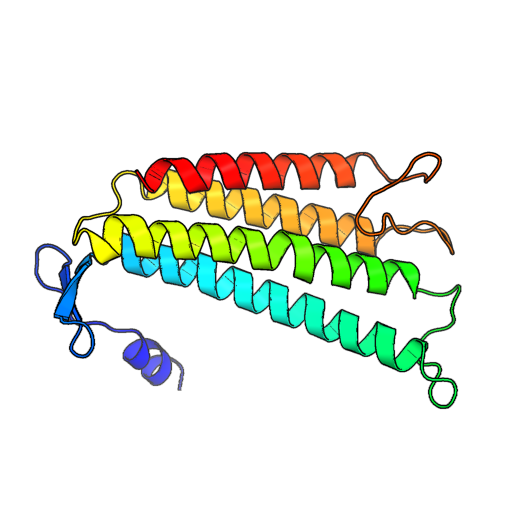 -1.580 1.00 95.62 86 LEU A C 1
ATOM 682 O O . LEU A 1 86 ? 6.918 -7.180 -0.421 1.00 95.62 86 LEU A O 1
ATOM 686 N N . ILE A 1 87 ? 6.261 -5.650 -1.923 1.00 96.75 87 ILE A N 1
ATOM 687 C CA . ILE A 1 87 ? 6.134 -4.563 -0.949 1.00 96.75 87 ILE A CA 1
ATOM 688 C C . ILE A 1 87 ? 4.667 -4.202 -0.733 1.00 96.75 87 ILE A C 1
ATOM 690 O O . ILE A 1 87 ? 4.142 -4.385 0.362 1.00 96.75 87 ILE A O 1
ATOM 694 N N . PHE A 1 88 ? 3.973 -3.710 -1.760 1.00 98.19 88 PHE A N 1
ATOM 695 C CA . PHE A 1 88 ? 2.674 -3.073 -1.541 1.00 98.19 88 PHE A CA 1
ATOM 696 C C . PHE A 1 88 ? 1.602 -4.053 -1.091 1.00 98.19 88 PHE A C 1
ATOM 698 O O . PHE A 1 88 ? 1.003 -3.826 -0.041 1.00 98.19 88 PHE A O 1
ATOM 705 N N . TRP A 1 89 ? 1.358 -5.144 -1.824 1.00 98.12 89 TRP A N 1
ATOM 706 C CA . TRP A 1 89 ? 0.303 -6.066 -1.404 1.00 98.12 89 TRP A CA 1
ATOM 707 C C . TRP A 1 89 ? 0.619 -6.703 -0.044 1.00 98.12 89 TRP A C 1
ATOM 709 O O . TRP A 1 89 ? -0.282 -6.765 0.787 1.00 98.12 89 TRP A O 1
ATOM 719 N N . MET A 1 90 ? 1.878 -7.106 0.204 1.00 98.06 90 MET A N 1
ATOM 720 C CA . MET A 1 90 ? 2.271 -7.762 1.455 1.00 98.06 90 MET A CA 1
ATOM 721 C C . MET A 1 90 ? 2.060 -6.820 2.628 1.00 98.06 90 MET A C 1
ATOM 723 O O . MET A 1 90 ? 1.320 -7.161 3.539 1.00 98.06 90 MET A O 1
ATOM 727 N N . VAL A 1 91 ? 2.596 -5.600 2.575 1.00 98.12 91 VAL A N 1
ATOM 728 C CA . VAL A 1 91 ? 2.502 -4.672 3.708 1.00 98.12 91 VAL A CA 1
ATOM 729 C C . VAL A 1 91 ? 1.065 -4.170 3.909 1.00 98.12 91 VAL A C 1
ATOM 731 O O . VAL A 1 91 ? 0.604 -4.082 5.045 1.00 98.12 91 VAL A O 1
ATOM 734 N N . PHE A 1 92 ? 0.292 -3.894 2.846 1.00 98.62 92 PHE A N 1
ATOM 735 C CA . PHE A 1 92 ? -1.140 -3.591 3.017 1.00 98.62 92 PHE A CA 1
ATOM 736 C C . PHE A 1 92 ? -1.898 -4.775 3.643 1.00 98.62 92 PHE A C 1
ATOM 738 O O . PHE A 1 92 ? -2.758 -4.562 4.501 1.00 98.62 92 PHE A O 1
ATOM 745 N N . MET A 1 93 ? -1.579 -6.012 3.247 1.00 98.25 93 MET A N 1
ATOM 746 C CA . MET A 1 93 ? -2.175 -7.222 3.815 1.00 98.25 93 MET A CA 1
ATOM 747 C C . MET A 1 93 ? -1.763 -7.428 5.275 1.00 98.25 93 MET A C 1
ATOM 749 O O . MET A 1 93 ? -2.618 -7.718 6.103 1.00 98.25 93 MET A O 1
ATOM 753 N N . GLU A 1 94 ? -0.496 -7.222 5.623 1.00 98.00 94 GLU A N 1
ATOM 754 C CA . GLU A 1 94 ? 0.018 -7.324 6.991 1.00 98.00 94 GLU A CA 1
ATOM 755 C C . GLU A 1 94 ? -0.719 -6.374 7.935 1.00 98.00 94 GLU A C 1
ATOM 757 O O . GLU A 1 94 ? -1.167 -6.799 8.997 1.00 98.00 94 GLU A O 1
ATOM 762 N N . ILE A 1 95 ? -0.950 -5.119 7.531 1.00 98.06 95 ILE A N 1
ATOM 763 C CA . ILE A 1 95 ? -1.739 -4.174 8.336 1.00 98.06 95 ILE A CA 1
ATOM 764 C C . ILE A 1 95 ? -3.188 -4.661 8.501 1.00 98.06 95 ILE A C 1
ATOM 766 O O . ILE A 1 95 ? -3.749 -4.580 9.598 1.00 98.06 95 ILE A O 1
ATOM 770 N N . ALA A 1 96 ? -3.802 -5.214 7.447 1.00 97.75 96 ALA A N 1
ATOM 771 C CA . ALA A 1 96 ? -5.134 -5.809 7.553 1.00 97.75 96 ALA A CA 1
ATOM 772 C C . ALA A 1 96 ? -5.146 -6.987 8.543 1.00 97.75 96 ALA A C 1
ATOM 774 O O . ALA A 1 96 ? -6.024 -7.056 9.404 1.00 97.75 96 ALA A O 1
ATOM 775 N N . VAL A 1 97 ? -4.155 -7.880 8.464 1.00 97.06 97 VAL A N 1
ATOM 776 C CA . VAL A 1 97 ? -4.006 -9.034 9.360 1.00 97.06 97 VAL A CA 1
ATOM 777 C C . VAL A 1 97 ? -3.744 -8.592 10.801 1.00 97.06 97 VAL A C 1
ATOM 779 O O . VAL A 1 97 ? -4.312 -9.188 11.712 1.00 97.06 97 VAL A O 1
ATOM 782 N N . LEU A 1 98 ? -2.989 -7.514 11.039 1.00 96.44 98 LEU A N 1
ATOM 783 C CA . LEU A 1 98 ? -2.803 -6.934 12.376 1.00 96.44 98 LEU A CA 1
ATOM 784 C C . LEU A 1 98 ? -4.125 -6.440 12.977 1.00 96.44 98 LEU A C 1
ATOM 786 O O . LEU A 1 98 ? -4.388 -6.655 14.159 1.00 96.44 98 LEU A O 1
ATOM 790 N N . TYR A 1 99 ? -4.997 -5.824 12.177 1.00 97.12 99 TYR A N 1
ATOM 791 C CA . TYR A 1 99 ? -6.327 -5.422 12.644 1.00 97.12 99 TYR A CA 1
ATOM 792 C C . TYR A 1 99 ? -7.277 -6.610 12.851 1.00 97.12 99 TYR A C 1
ATOM 794 O O . TYR A 1 99 ? -8.139 -6.558 13.730 1.00 97.12 99 TYR A O 1
ATOM 802 N N . VAL A 1 100 ? -7.119 -7.697 12.089 1.00 95.75 100 VAL A N 1
ATOM 803 C CA . VAL A 1 100 ? -7.833 -8.951 12.366 1.00 95.75 100 VAL A CA 1
ATOM 804 C C . VAL A 1 100 ? -7.347 -9.551 13.691 1.00 95.75 100 VAL A C 1
ATOM 806 O O . VAL A 1 100 ? -8.151 -9.798 14.586 1.00 95.75 100 VAL A O 1
ATOM 809 N N . GLY A 1 101 ? -6.035 -9.740 13.843 1.00 94.56 101 GLY A N 1
ATOM 810 C CA . GLY A 1 101 ? -5.424 -10.370 15.014 1.00 94.56 101 GLY A CA 1
ATOM 811 C C . GLY A 1 101 ? -5.551 -9.560 16.307 1.00 94.56 101 GLY A C 1
ATOM 812 O O . GLY A 1 101 ? -5.599 -10.148 17.382 1.00 94.56 101 GLY A O 1
ATOM 813 N N . GLY A 1 102 ? -5.637 -8.231 16.217 1.00 93.88 102 GLY A N 1
ATOM 814 C CA . GLY A 1 102 ? -5.862 -7.348 17.358 1.00 93.88 102 GLY A CA 1
ATOM 815 C C . GLY A 1 102 ? -7.356 -7.144 17.639 1.00 93.88 102 GLY A C 1
ATOM 816 O O . GLY A 1 102 ? -7.985 -7.973 18.297 1.00 93.88 102 GLY A O 1
ATOM 817 N N . PRO A 1 103 ? -7.962 -6.034 17.181 1.00 94.62 103 PRO A N 1
ATOM 818 C CA . PRO A 1 103 ? -9.306 -5.644 17.592 1.00 94.62 103 PRO A CA 1
ATOM 819 C C . PRO A 1 103 ? -10.422 -6.629 17.212 1.00 94.62 103 PRO A C 1
ATOM 821 O O . PRO A 1 103 ? -11.364 -6.753 17.993 1.00 94.62 103 PRO A O 1
ATOM 824 N N . ILE A 1 104 ? -10.343 -7.346 16.079 1.00 94.56 104 ILE A N 1
ATOM 825 C CA . ILE A 1 104 ? -11.389 -8.325 15.714 1.00 94.56 104 ILE A CA 1
ATOM 826 C C . ILE A 1 104 ? -11.354 -9.552 16.632 1.00 94.56 104 ILE A C 1
ATOM 828 O O . ILE A 1 104 ? -12.395 -9.929 17.165 1.00 94.56 104 ILE A O 1
ATOM 832 N N . VAL A 1 105 ? -10.187 -10.166 16.844 1.00 95.00 105 VAL A N 1
ATO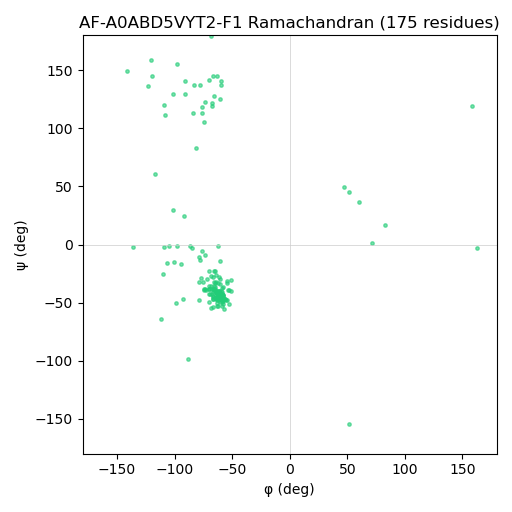M 833 C CA . VAL A 1 105 ? -10.062 -11.342 17.727 1.00 95.00 105 VAL A CA 1
ATOM 834 C C . VAL A 1 105 ? -10.349 -10.982 19.187 1.00 95.00 105 VAL A C 1
ATOM 836 O O . VAL A 1 105 ? -11.008 -11.748 19.883 1.00 95.00 105 VAL A O 1
ATOM 839 N N . LEU A 1 106 ? -9.914 -9.804 19.646 1.00 94.62 106 LEU A N 1
ATOM 840 C CA . LEU A 1 106 ? -10.165 -9.326 21.012 1.00 94.62 106 LEU A CA 1
ATOM 841 C C . LEU A 1 106 ? -11.596 -8.813 21.236 1.00 94.62 106 LEU A C 1
ATOM 843 O O . LEU A 1 106 ? -11.933 -8.432 22.355 1.00 94.62 106 LEU A O 1
ATOM 847 N N . GLY A 1 107 ? -12.421 -8.745 20.190 1.00 94.44 107 GLY A N 1
ATOM 848 C CA . GLY A 1 107 ? -13.787 -8.239 20.279 1.00 94.44 107 GLY A CA 1
ATOM 849 C C . GLY A 1 107 ? -13.880 -6.788 20.751 1.00 94.44 107 GLY A C 1
ATOM 850 O O . GLY A 1 107 ? -14.792 -6.432 21.494 1.00 94.44 107 GLY A O 1
ATOM 851 N N . ARG A 1 108 ? -12.930 -5.936 20.345 1.00 94.69 108 ARG A N 1
ATOM 852 C CA . ARG A 1 108 ? -12.870 -4.520 20.741 1.00 94.69 108 ARG A CA 1
ATOM 853 C C . ARG A 1 108 ? -12.927 -3.584 19.543 1.00 94.69 108 ARG A C 1
ATOM 855 O O . ARG A 1 108 ? -12.558 -3.916 18.419 1.00 94.69 108 ARG A O 1
ATOM 862 N N . ARG A 1 109 ? -13.324 -2.342 19.807 1.00 94.44 109 ARG A N 1
ATOM 863 C CA . ARG A 1 109 ? -13.236 -1.253 18.830 1.00 94.44 109 ARG A CA 1
ATOM 864 C C . ARG A 1 109 ? -11.779 -0.896 18.515 1.00 94.44 109 ARG A C 1
ATOM 866 O O . ARG A 1 109 ? -10.930 -0.870 19.408 1.00 94.44 109 ARG A O 1
ATOM 873 N N . LEU A 1 110 ? -11.521 -0.521 17.261 1.00 95.06 110 LEU A N 1
ATOM 874 C CA . LEU A 1 110 ? -10.274 0.134 16.860 1.00 95.06 110 LEU A CA 1
ATOM 875 C C . LEU A 1 110 ? -10.216 1.544 17.491 1.00 95.06 110 LEU A C 1
ATOM 877 O O . LEU A 1 110 ? -11.113 2.347 17.205 1.00 95.06 110 LEU A O 1
ATOM 881 N N . PRO A 1 111 ? -9.220 1.861 18.342 1.00 91.94 111 PRO A N 1
ATOM 882 C CA . PRO A 1 111 ? -9.213 3.088 19.145 1.00 91.94 111 PRO A CA 1
ATOM 883 C C . PRO A 1 111 ? -8.915 4.354 18.326 1.00 91.94 111 PRO A C 1
ATOM 885 O O . PRO A 1 111 ? -9.532 5.392 18.554 1.00 91.94 111 PRO A O 1
ATOM 888 N N . LEU A 1 112 ? -8.000 4.275 17.353 1.00 94.19 112 LEU A N 1
ATOM 889 C CA . LEU A 1 112 ? -7.484 5.429 16.603 1.00 94.19 112 LEU A CA 1
ATOM 890 C C . LEU A 1 112 ? -7.824 5.345 15.105 1.00 94.19 112 LEU A C 1
ATOM 892 O O . LEU A 1 112 ? -6.948 5.340 14.243 1.00 94.19 112 LEU A O 1
ATOM 896 N N . THR A 1 113 ? -9.117 5.315 14.774 1.00 94.62 113 THR A N 1
ATOM 897 C CA . THR A 1 113 ? -9.604 5.179 13.383 1.00 94.62 113 THR A CA 1
ATOM 898 C C . THR A 1 113 ? -9.102 6.277 12.441 1.00 94.62 113 THR A C 1
ATOM 900 O O . THR A 1 113 ? -8.780 6.013 11.286 1.00 94.62 113 THR A O 1
ATOM 903 N N . LYS A 1 114 ? -8.981 7.520 12.922 1.00 96.06 114 LYS A N 1
ATOM 904 C CA . LYS A 1 114 ? -8.443 8.632 12.119 1.00 96.06 114 LYS A CA 1
ATOM 905 C C . LYS A 1 114 ? -6.970 8.420 11.763 1.00 96.06 114 LYS A C 1
ATOM 907 O O . LYS A 1 114 ? -6.579 8.720 10.640 1.00 96.06 114 LYS A O 1
ATOM 912 N N . VAL A 1 115 ? -6.184 7.878 12.694 1.00 96.38 115 VA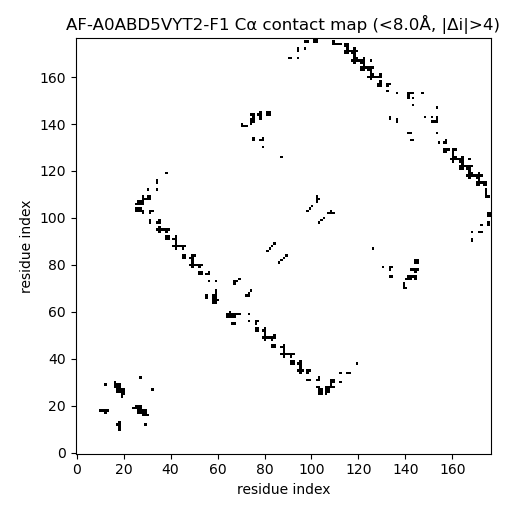L A N 1
ATOM 913 C CA . VAL A 1 115 ? -4.762 7.568 12.482 1.00 96.38 115 VAL A CA 1
ATOM 914 C C . VAL A 1 115 ? -4.621 6.398 11.511 1.00 96.38 115 VAL A C 1
ATOM 916 O O . VAL A 1 115 ? -3.843 6.497 10.571 1.00 96.38 115 VAL A O 1
ATOM 919 N N . ALA A 1 116 ? -5.448 5.356 11.653 1.00 96.62 116 ALA A N 1
ATOM 920 C CA . ALA A 1 116 ? -5.496 4.234 10.712 1.00 96.62 116 ALA A CA 1
ATOM 921 C C . ALA A 1 116 ? -5.778 4.710 9.277 1.00 96.62 116 ALA A C 1
ATOM 923 O O . ALA A 1 116 ? -5.074 4.347 8.336 1.00 96.62 116 ALA A O 1
ATOM 924 N N . LYS A 1 117 ? -6.777 5.586 9.113 1.00 96.38 117 LYS A N 1
ATOM 925 C CA . LYS A 1 117 ? -7.130 6.162 7.811 1.00 96.38 117 LYS A CA 1
ATOM 926 C C . LYS A 1 117 ? -6.040 7.084 7.254 1.00 96.38 117 LYS A C 1
ATOM 928 O O . LYS A 1 117 ? -5.799 7.067 6.050 1.00 96.38 117 LYS A O 1
ATOM 933 N N . ALA A 1 118 ? -5.387 7.877 8.105 1.00 97.81 118 ALA A N 1
ATOM 934 C CA . ALA A 1 118 ? -4.262 8.714 7.697 1.00 97.81 118 ALA A CA 1
ATOM 935 C C . ALA A 1 118 ? -3.073 7.859 7.234 1.00 97.81 118 ALA A C 1
ATOM 937 O O . ALA A 1 118 ? -2.551 8.096 6.150 1.00 97.81 118 ALA A O 1
ATOM 938 N N . GLY A 1 119 ? -2.707 6.825 7.999 1.00 98.06 119 GLY A N 1
ATOM 939 C CA . GLY A 1 119 ? -1.665 5.867 7.628 1.00 98.06 119 GLY A CA 1
ATOM 940 C C . GLY A 1 119 ? -1.959 5.192 6.290 1.00 98.06 119 GLY A C 1
ATOM 941 O O . GLY A 1 119 ? -1.113 5.214 5.402 1.00 98.06 119 GLY A O 1
ATOM 942 N N . TRP A 1 120 ? -3.193 4.712 6.090 1.00 98.38 120 TRP A N 1
ATOM 943 C CA . TRP A 1 120 ? -3.642 4.172 4.801 1.00 98.38 120 TRP A CA 1
ATOM 944 C C . TRP A 1 120 ? -3.448 5.162 3.643 1.00 98.38 120 TRP A C 1
ATOM 946 O O . TRP A 1 120 ? -2.901 4.796 2.606 1.00 98.38 120 TRP A O 1
ATOM 956 N N . ALA A 1 121 ? -3.870 6.420 3.814 1.00 98.50 121 ALA A N 1
ATOM 957 C CA . ALA A 1 121 ? -3.761 7.434 2.767 1.00 98.50 121 ALA A CA 1
ATOM 958 C C . ALA A 1 121 ? -2.296 7.760 2.431 1.00 98.50 121 ALA A C 1
ATOM 960 O O . ALA A 1 121 ? -1.952 7.898 1.258 1.00 98.50 121 ALA A O 1
ATOM 961 N N . ILE A 1 122 ? -1.433 7.836 3.448 1.00 98.56 122 ILE A N 1
ATOM 962 C CA . ILE A 1 122 ? 0.007 8.065 3.287 1.00 98.56 122 ILE A CA 1
ATOM 963 C C . ILE A 1 122 ? 0.656 6.883 2.553 1.00 98.56 122 ILE A C 1
ATOM 965 O O . ILE A 1 122 ? 1.401 7.098 1.597 1.00 98.56 122 ILE A O 1
ATOM 969 N N . MET A 1 123 ? 0.332 5.643 2.939 1.00 98.62 123 MET A N 1
ATOM 970 C CA . MET A 1 123 ? 0.792 4.444 2.229 1.00 98.62 123 MET A CA 1
ATOM 971 C C . MET A 1 123 ? 0.345 4.465 0.770 1.00 98.62 123 MET A C 1
ATOM 973 O O . MET A 1 123 ? 1.159 4.266 -0.125 1.00 98.62 123 MET A O 1
ATOM 977 N N . LEU A 1 124 ? -0.934 4.742 0.507 1.00 98.56 124 LEU A N 1
ATOM 978 C CA . LEU A 1 124 ? -1.457 4.773 -0.855 1.00 98.56 124 LEU A CA 1
ATOM 979 C C . LEU A 1 124 ? -0.749 5.840 -1.700 1.00 98.56 124 LEU A C 1
ATOM 981 O O . LEU A 1 124 ? -0.335 5.552 -2.819 1.00 98.56 124 LEU A O 1
ATOM 985 N N . ALA A 1 125 ? -0.542 7.040 -1.155 1.00 98.56 125 ALA A N 1
ATOM 986 C CA . ALA A 1 125 ? 0.207 8.098 -1.827 1.00 98.56 125 ALA A CA 1
ATOM 987 C C . ALA A 1 125 ? 1.660 7.684 -2.121 1.00 98.56 125 ALA A C 1
ATOM 989 O O . ALA A 1 125 ? 2.137 7.890 -3.237 1.00 98.56 125 ALA A O 1
ATOM 990 N N . GLY A 1 126 ? 2.350 7.059 -1.161 1.00 98.31 126 GLY A N 1
ATOM 991 C CA . GLY A 1 126 ? 3.703 6.533 -1.351 1.00 98.31 126 GLY A CA 1
ATOM 992 C C . GLY A 1 126 ? 3.765 5.465 -2.445 1.00 98.31 126 GLY A C 1
ATOM 993 O O . GLY A 1 126 ? 4.581 5.567 -3.360 1.00 98.31 126 GLY A O 1
ATOM 994 N N . ALA A 1 127 ? 2.840 4.501 -2.422 1.00 98.25 127 ALA A N 1
ATOM 995 C CA . ALA A 1 127 ? 2.752 3.449 -3.432 1.00 98.25 127 ALA A CA 1
ATOM 996 C C . ALA A 1 127 ? 2.483 4.017 -4.835 1.00 98.25 127 ALA A C 1
ATOM 998 O O . ALA A 1 127 ? 3.148 3.628 -5.796 1.00 98.25 127 ALA A O 1
ATOM 999 N N . LEU A 1 128 ? 1.553 4.967 -4.965 1.00 98.19 128 LEU A N 1
ATOM 1000 C CA . LEU A 1 128 ? 1.272 5.642 -6.235 1.00 98.19 128 LEU A CA 1
ATOM 1001 C C . LEU A 1 128 ? 2.475 6.447 -6.732 1.00 98.19 128 LEU A C 1
ATOM 1003 O O . LEU A 1 128 ? 2.777 6.411 -7.921 1.00 98.19 128 LEU A O 1
ATOM 1007 N N . THR A 1 129 ? 3.188 7.120 -5.829 1.00 97.31 129 THR A N 1
ATOM 1008 C CA . THR A 1 129 ? 4.395 7.889 -6.160 1.00 97.31 129 THR A CA 1
ATOM 1009 C C . THR A 1 129 ? 5.488 6.971 -6.700 1.00 97.31 129 THR A C 1
ATOM 1011 O O . THR A 1 129 ? 6.056 7.245 -7.753 1.00 97.31 129 THR A O 1
ATOM 1014 N N . VAL A 1 130 ? 5.744 5.841 -6.036 1.00 96.00 130 VAL A N 1
ATOM 1015 C CA . VAL A 1 130 ? 6.716 4.845 -6.506 1.00 96.00 130 VAL A CA 1
ATOM 1016 C C . VAL A 1 130 ? 6.321 4.285 -7.874 1.00 96.00 130 VAL A C 1
ATOM 1018 O O . VAL A 1 130 ? 7.144 4.296 -8.785 1.00 96.00 130 VAL A O 1
ATOM 1021 N N . ASN A 1 131 ? 5.066 3.852 -8.056 1.00 95.94 131 ASN A N 1
ATOM 1022 C CA . ASN A 1 131 ? 4.585 3.352 -9.351 1.00 95.94 131 ASN A CA 1
ATOM 1023 C C . ASN A 1 131 ? 4.713 4.415 -10.455 1.00 95.94 131 ASN A C 1
ATOM 1025 O O . ASN A 1 131 ? 5.127 4.094 -11.567 1.00 95.94 131 ASN A O 1
ATOM 1029 N N . TYR A 1 132 ? 4.399 5.677 -10.149 1.00 95.44 132 TYR A N 1
ATOM 1030 C CA . TYR A 1 132 ? 4.557 6.794 -11.078 1.00 95.44 132 TYR A CA 1
ATOM 1031 C C . TYR A 1 132 ? 6.013 6.939 -11.526 1.00 95.44 132 TYR A C 1
ATOM 1033 O O . TYR A 1 132 ? 6.279 6.901 -12.724 1.00 95.44 132 TYR A O 1
ATOM 1041 N N . PHE A 1 133 ? 6.960 7.019 -10.585 1.00 92.88 133 PHE A N 1
ATOM 1042 C CA . PHE A 1 133 ? 8.373 7.179 -10.928 1.00 92.88 133 PHE A CA 1
ATOM 1043 C C . PHE A 1 133 ? 8.958 5.966 -11.651 1.00 92.88 133 PHE A C 1
ATOM 1045 O O . PHE A 1 133 ? 9.759 6.164 -12.556 1.00 92.88 133 PHE A O 1
ATOM 1052 N N . ILE A 1 134 ? 8.543 4.736 -11.317 1.00 91.81 134 ILE A N 1
ATOM 1053 C CA . ILE A 1 134 ? 8.920 3.541 -12.091 1.00 91.81 134 ILE A CA 1
ATOM 1054 C C . ILE A 1 134 ? 8.412 3.662 -13.535 1.00 91.81 134 ILE A C 1
ATOM 1056 O O . ILE A 1 134 ? 9.123 3.316 -14.477 1.00 91.81 134 ILE A O 1
ATOM 1060 N N . TRP A 1 135 ? 7.179 4.136 -13.726 1.00 90.81 135 TRP A N 1
ATOM 1061 C CA . TRP A 1 135 ? 6.552 4.195 -15.043 1.00 90.81 135 TRP A CA 1
ATOM 1062 C C . TRP A 1 135 ? 7.130 5.285 -15.950 1.00 90.81 135 TRP A C 1
ATOM 1064 O O . TRP A 1 135 ? 7.278 5.056 -17.153 1.00 90.81 135 TRP A O 1
ATOM 1074 N N . THR A 1 136 ? 7.444 6.454 -15.385 1.00 88.56 136 THR A N 1
ATOM 1075 C CA . THR A 1 136 ? 7.944 7.627 -16.122 1.00 88.56 136 THR A CA 1
ATOM 1076 C C . THR A 1 136 ? 9.455 7.636 -16.316 1.00 88.56 136 THR A C 1
ATOM 1078 O O . THR A 1 136 ? 9.983 8.581 -16.897 1.00 88.56 136 THR A O 1
ATOM 1081 N N . LEU A 1 137 ? 10.163 6.633 -15.801 1.00 81.56 137 LEU A N 1
ATOM 1082 C CA . LEU A 1 137 ? 11.610 6.560 -15.917 1.00 81.56 137 LEU A CA 1
ATOM 1083 C C . LEU A 1 137 ? 12.013 6.327 -17.379 1.00 81.56 137 LEU A C 1
ATOM 1085 O O . LEU A 1 137 ? 11.576 5.359 -18.003 1.00 81.56 137 LEU A O 1
ATOM 1089 N N . SER A 1 138 ? 12.817 7.236 -17.933 1.00 63.97 138 SER A N 1
ATOM 1090 C CA . SER A 1 138 ? 13.285 7.199 -19.321 1.00 63.97 138 SER A CA 1
ATOM 1091 C C . SER A 1 138 ? 14.769 6.833 -19.376 1.00 63.97 138 SER A C 1
ATOM 1093 O O . SER A 1 138 ? 15.606 7.635 -18.973 1.00 63.97 138 SER A O 1
ATOM 1095 N N . GLY A 1 139 ? 15.076 5.644 -19.892 1.00 57.66 139 GLY A N 1
ATOM 1096 C CA . GLY A 1 139 ? 16.429 5.087 -20.003 1.00 57.66 139 GLY A CA 1
ATOM 1097 C C . GLY A 1 139 ? 16.330 3.567 -20.129 1.00 57.66 139 GLY A C 1
ATOM 1098 O O . GLY A 1 139 ? 15.737 2.920 -19.269 1.00 57.66 139 GLY A O 1
ATOM 1099 N N . GLY A 1 140 ? 16.809 2.997 -21.242 1.00 49.94 140 GLY A N 1
ATOM 1100 C CA . GLY A 1 140 ? 16.498 1.629 -21.715 1.00 49.94 140 GLY A CA 1
ATOM 1101 C C . GLY A 1 140 ? 16.917 0.461 -20.805 1.00 49.94 140 GLY A C 1
ATOM 1102 O O . GLY A 1 140 ? 16.639 -0.694 -21.119 1.00 49.94 140 GLY A O 1
ATOM 1103 N N . SER A 1 141 ? 17.547 0.744 -19.666 1.00 53.47 141 SER A N 1
ATOM 1104 C CA . SER A 1 141 ? 18.023 -0.229 -18.675 1.00 53.47 141 SER A CA 1
ATOM 1105 C C . SER A 1 141 ? 17.718 0.164 -17.224 1.00 53.47 141 SER A C 1
ATOM 1107 O O . SER A 1 141 ? 18.015 -0.608 -16.314 1.00 53.47 141 SER A O 1
ATOM 1109 N N . ASP A 1 142 ? 17.105 1.327 -16.985 1.00 60.69 142 ASP A N 1
ATOM 1110 C CA . ASP A 1 142 ? 17.266 2.043 -15.712 1.00 60.69 142 ASP A CA 1
ATOM 1111 C C . ASP A 1 142 ? 16.095 1.887 -14.745 1.00 60.69 142 ASP A C 1
ATOM 1113 O O . ASP A 1 142 ? 15.816 2.773 -13.949 1.00 60.69 142 ASP A O 1
ATOM 1117 N N . ALA A 1 143 ? 15.371 0.769 -14.780 1.00 68.25 143 ALA A N 1
ATOM 1118 C CA . ALA A 1 143 ? 14.310 0.561 -13.802 1.00 68.25 143 ALA A CA 1
ATOM 1119 C C . ALA A 1 143 ? 14.907 0.117 -12.452 1.00 68.25 143 ALA A C 1
ATOM 1121 O O . ALA A 1 143 ? 15.767 -0.764 -12.439 1.00 68.25 143 ALA A O 1
ATOM 1122 N N . PRO A 1 144 ? 14.430 0.652 -11.312 1.00 75.88 144 PRO A N 1
ATOM 1123 C CA . PRO A 1 144 ? 15.040 0.436 -9.997 1.00 75.88 144 PRO A CA 1
ATOM 1124 C C . PRO A 1 144 ? 15.082 -1.028 -9.549 1.00 75.88 144 PRO A C 1
ATOM 1126 O O . PRO A 1 144 ? 15.776 -1.349 -8.583 1.00 75.88 144 PRO A O 1
ATOM 1129 N N . LEU A 1 145 ? 14.337 -1.923 -10.209 1.00 85.44 145 LEU A N 1
ATOM 1130 C CA . LEU A 1 145 ? 14.063 -3.268 -9.715 1.00 85.44 145 LEU A CA 1
ATOM 1131 C C . LEU A 1 145 ? 13.527 -3.167 -8.276 1.00 85.44 145 LEU A C 1
ATOM 1133 O O . LEU A 1 145 ? 12.934 -2.158 -7.887 1.00 85.44 145 LEU A O 1
ATOM 1137 N N . LEU A 1 146 ? 13.695 -4.214 -7.473 1.00 85.62 146 LEU A N 1
ATOM 1138 C CA . LEU A 1 146 ? 13.313 -4.159 -6.063 1.00 85.62 146 LEU A CA 1
ATOM 1139 C C . LEU A 1 146 ? 14.309 -3.345 -5.218 1.00 85.62 146 LEU A C 1
ATOM 1141 O O . LEU A 1 146 ? 13.918 -2.736 -4.230 1.00 85.62 146 LEU A O 1
ATOM 1145 N N . THR A 1 147 ? 15.594 -3.365 -5.578 1.00 83.69 147 THR A N 1
ATOM 1146 C CA . THR A 1 147 ? 16.693 -3.001 -4.669 1.00 83.69 147 THR A CA 1
ATOM 1147 C C . THR A 1 147 ? 17.346 -1.653 -4.953 1.00 83.69 147 THR A C 1
ATOM 1149 O O . THR A 1 147 ? 18.051 -1.158 -4.080 1.00 83.69 147 THR A O 1
ATOM 1152 N N . ALA A 1 148 ? 17.135 -1.065 -6.136 1.00 82.56 148 ALA A N 1
ATOM 1153 C CA . ALA A 1 148 ? 17.700 0.222 -6.551 1.00 82.56 148 ALA A CA 1
ATOM 1154 C C . ALA A 1 148 ? 19.214 0.341 -6.272 1.00 82.56 148 ALA A C 1
ATOM 1156 O O . ALA A 1 148 ? 19.679 1.300 -5.657 1.00 82.56 148 ALA A O 1
ATOM 1157 N N . TYR A 1 149 ? 19.994 -0.667 -6.686 1.00 76.75 149 TYR A N 1
ATOM 1158 C CA . TYR A 1 149 ? 21.439 -0.675 -6.453 1.00 76.75 149 TYR A CA 1
ATOM 1159 C C . TYR A 1 149 ? 22.149 0.445 -7.225 1.00 76.75 149 TYR A C 1
ATOM 1161 O O . TYR A 1 149 ? 22.046 0.548 -8.443 1.00 76.75 149 TYR A O 1
ATOM 1169 N N . VAL A 1 150 ? 22.947 1.237 -6.513 1.00 77.25 150 VAL A N 1
ATOM 1170 C CA . VAL A 1 150 ? 23.896 2.205 -7.090 1.00 77.25 150 VAL A CA 1
ATOM 1171 C C . VAL A 1 150 ? 24.906 1.456 -7.986 1.00 77.25 150 VAL A C 1
ATOM 1173 O O . VAL A 1 150 ? 25.332 0.366 -7.594 1.00 77.25 150 VAL A O 1
ATOM 1176 N N . PRO A 1 151 ? 25.323 1.986 -9.161 1.00 76.75 151 PRO A N 1
ATOM 1177 C CA . PRO A 1 151 ? 25.182 3.361 -9.669 1.00 76.75 151 PRO A CA 1
ATOM 1178 C C . PRO A 1 151 ? 23.934 3.651 -10.523 1.00 76.75 151 PRO A C 1
ATOM 1180 O O . PRO A 1 151 ? 23.964 4.575 -11.328 1.00 76.75 151 PRO A O 1
ATOM 1183 N N . LEU A 1 152 ? 22.843 2.895 -10.366 1.00 75.31 152 LEU A N 1
ATOM 1184 C CA . LEU A 1 152 ? 21.607 3.123 -11.119 1.00 75.31 152 LEU A CA 1
ATOM 1185 C C . LEU A 1 152 ? 21.018 4.523 -10.855 1.00 75.31 152 LEU A C 1
ATOM 1187 O O . LEU A 1 152 ? 20.765 4.885 -9.702 1.00 75.31 152 LEU A O 1
ATOM 1191 N N . ASP A 1 153 ? 20.786 5.296 -11.918 1.00 78.94 153 ASP A N 1
ATOM 1192 C CA . ASP A 1 153 ? 20.288 6.674 -11.831 1.00 78.94 153 ASP A CA 1
ATOM 1193 C C . ASP A 1 153 ? 18.763 6.703 -1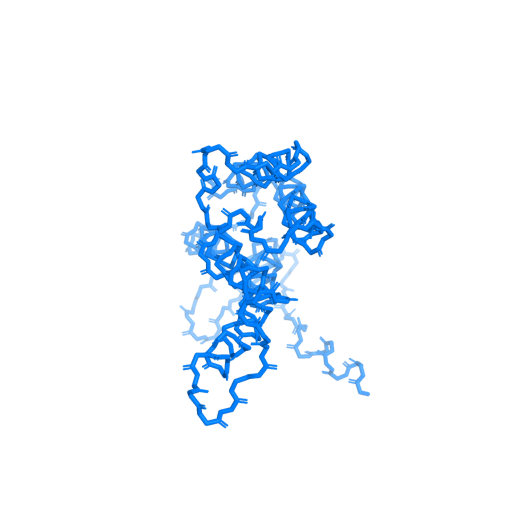1.639 1.00 78.94 153 ASP A C 1
ATOM 1195 O O . ASP A 1 153 ? 17.976 6.793 -12.582 1.00 78.94 153 ASP A O 1
ATOM 1199 N N . VAL A 1 154 ? 18.332 6.555 -10.384 1.00 82.31 154 VAL A N 1
ATOM 1200 C CA . VAL A 1 154 ? 16.914 6.551 -9.999 1.00 82.31 154 VAL A CA 1
ATOM 1201 C C . VAL A 1 154 ? 16.532 7.919 -9.411 1.00 82.31 154 VAL A C 1
ATOM 1203 O O . VAL A 1 154 ? 17.191 8.391 -8.481 1.00 82.31 154 VAL A O 1
ATOM 1206 N N . PRO A 1 155 ? 15.443 8.561 -9.874 1.00 86.75 155 PRO A N 1
ATOM 1207 C CA . PRO A 1 155 ? 15.052 9.893 -9.431 1.00 86.75 155 PRO A CA 1
ATOM 1208 C C . PRO A 1 155 ? 14.706 9.933 -7.941 1.00 86.75 155 PRO A C 1
ATOM 1210 O O . PRO A 1 155 ? 14.064 9.031 -7.403 1.00 86.75 155 PRO A O 1
ATOM 1213 N N . LEU A 1 156 ? 15.035 11.049 -7.284 1.00 89.06 156 LEU A N 1
ATOM 1214 C CA . LEU A 1 156 ? 14.835 11.235 -5.840 1.00 89.06 156 LEU A CA 1
ATOM 1215 C C . LEU A 1 156 ? 13.384 10.996 -5.384 1.00 89.06 156 LEU A C 1
ATOM 1217 O O . LEU A 1 156 ? 13.142 10.499 -4.284 1.00 89.06 156 LEU A O 1
ATOM 1221 N N . GLY A 1 157 ? 12.410 11.321 -6.237 1.00 90.94 157 GLY A N 1
ATOM 1222 C CA . GLY A 1 157 ? 10.994 11.134 -5.933 1.00 90.94 157 GLY A CA 1
ATOM 1223 C C . GLY A 1 157 ? 10.582 9.670 -5.741 1.00 90.94 157 GLY A C 1
ATOM 1224 O O . GLY A 1 157 ? 9.663 9.405 -4.968 1.00 90.94 157 GLY A O 1
ATOM 1225 N N . PHE A 1 158 ? 11.297 8.714 -6.344 1.00 92.56 158 PHE A N 1
ATOM 1226 C CA . PHE A 1 158 ? 11.103 7.288 -6.075 1.00 92.56 158 PHE A CA 1
ATOM 1227 C C . PHE A 1 158 ? 11.430 6.951 -4.613 1.00 92.56 158 PHE A C 1
ATOM 1229 O O . PHE A 1 158 ? 10.599 6.378 -3.907 1.00 92.56 158 PHE A O 1
ATOM 1236 N N . TYR A 1 159 ? 12.599 7.380 -4.126 1.00 92.62 159 TYR A N 1
ATOM 1237 C CA . TYR A 1 159 ? 13.009 7.178 -2.733 1.00 92.62 159 TYR A CA 1
ATOM 1238 C C . TYR A 1 159 ? 12.082 7.911 -1.762 1.00 92.62 159 TYR A C 1
ATOM 1240 O O . TYR A 1 159 ? 11.691 7.352 -0.739 1.00 92.62 159 TYR A O 1
ATOM 1248 N N . GLY A 1 160 ? 11.668 9.136 -2.105 1.00 95.25 160 GLY A N 1
ATOM 1249 C CA . GLY A 1 160 ? 10.672 9.883 -1.338 1.00 95.25 160 GLY A CA 1
ATOM 1250 C C . GLY A 1 160 ? 9.344 9.132 -1.218 1.00 95.25 160 GLY A C 1
ATOM 1251 O O . GLY A 1 160 ? 8.796 9.036 -0.122 1.00 95.25 160 GLY A O 1
ATOM 1252 N N . GLY A 1 161 ? 8.859 8.534 -2.311 1.00 96.56 161 GLY A N 1
ATOM 1253 C CA . GLY A 1 161 ? 7.660 7.693 -2.313 1.00 96.56 161 GLY A CA 1
ATOM 1254 C C . GLY A 1 161 ? 7.805 6.437 -1.449 1.00 96.56 161 GLY A C 1
ATOM 1255 O O . GLY A 1 161 ? 6.892 6.108 -0.691 1.00 96.56 161 GLY A O 1
ATOM 1256 N N . ALA A 1 162 ? 8.962 5.772 -1.501 1.00 96.00 162 ALA A N 1
ATOM 1257 C CA . ALA A 1 162 ? 9.253 4.604 -0.671 1.00 96.00 162 ALA A CA 1
ATOM 1258 C C . ALA A 1 162 ? 9.293 4.957 0.827 1.00 96.00 162 ALA A C 1
ATOM 1260 O O . ALA A 1 162 ? 8.661 4.286 1.642 1.00 96.00 162 ALA A O 1
ATOM 1261 N N . ILE A 1 163 ? 9.967 6.050 1.195 1.00 97.25 163 ILE A N 1
ATOM 1262 C CA . ILE A 1 163 ? 10.002 6.552 2.577 1.00 97.25 163 ILE A CA 1
ATOM 1263 C C . ILE A 1 163 ? 8.592 6.916 3.044 1.00 97.25 163 ILE A C 1
ATOM 1265 O O . ILE A 1 163 ? 8.186 6.529 4.139 1.00 97.25 163 ILE A O 1
ATOM 1269 N N . LEU A 1 164 ? 7.824 7.615 2.205 1.00 98.12 164 LEU A N 1
ATOM 1270 C CA . LEU A 1 164 ? 6.445 7.976 2.509 1.00 98.12 164 LEU A CA 1
ATOM 1271 C C . LEU A 1 164 ? 5.593 6.727 2.771 1.00 98.12 164 LEU A C 1
ATOM 1273 O O . LEU A 1 164 ? 4.852 6.695 3.751 1.00 98.12 164 LEU A O 1
ATOM 1277 N N . PHE A 1 165 ? 5.753 5.674 1.963 1.00 98.38 165 PHE A N 1
ATOM 1278 C CA . PHE A 1 165 ? 5.077 4.393 2.172 1.00 98.38 165 PHE A CA 1
ATOM 1279 C C . PHE A 1 165 ? 5.413 3.775 3.539 1.00 98.38 165 PHE A C 1
ATOM 1281 O O . PHE A 1 165 ? 4.504 3.404 4.280 1.00 98.38 165 PHE A O 1
ATOM 1288 N N . LEU A 1 166 ? 6.698 3.717 3.908 1.00 97.75 166 LEU A N 1
ATOM 1289 C CA . LEU A 1 166 ? 7.154 3.146 5.184 1.00 97.75 166 LEU A CA 1
ATOM 1290 C C . LEU A 1 166 ? 6.681 3.953 6.404 1.00 97.75 166 LEU A C 1
ATOM 1292 O O . LEU A 1 166 ? 6.276 3.379 7.420 1.00 97.75 166 LEU A O 1
ATOM 1296 N N . VAL A 1 167 ? 6.683 5.286 6.304 1.00 98.31 167 VAL A N 1
ATOM 1297 C CA . VAL A 1 167 ? 6.114 6.162 7.339 1.00 98.31 167 VAL A CA 1
ATOM 1298 C C . VAL A 1 167 ? 4.615 5.902 7.470 1.00 98.31 167 VAL A C 1
ATOM 1300 O O . VAL A 1 167 ? 4.117 5.726 8.582 1.00 98.31 167 VAL A O 1
ATOM 1303 N N . GLY A 1 168 ? 3.901 5.805 6.346 1.00 98.31 168 GLY A N 1
ATOM 1304 C CA . GLY A 1 168 ? 2.484 5.457 6.324 1.00 98.31 168 GLY A CA 1
ATOM 1305 C C . GLY A 1 168 ? 2.199 4.111 6.988 1.00 98.31 168 GLY A C 1
ATOM 1306 O O . GLY A 1 168 ? 1.269 4.023 7.786 1.00 98.31 168 GLY A O 1
ATOM 1307 N N . ALA A 1 169 ? 3.025 3.095 6.721 1.00 98.06 169 ALA A N 1
ATOM 1308 C CA . ALA A 1 169 ? 2.902 1.769 7.322 1.00 98.06 169 ALA A CA 1
ATOM 1309 C C . ALA A 1 169 ? 3.089 1.819 8.844 1.00 98.06 169 ALA A C 1
ATOM 1311 O O . ALA A 1 169 ? 2.263 1.289 9.585 1.00 98.06 169 ALA A O 1
ATOM 1312 N N . THR A 1 170 ? 4.106 2.544 9.319 1.00 97.25 170 THR A N 1
ATOM 1313 C CA . THR A 1 170 ? 4.322 2.767 10.758 1.00 97.25 170 THR A CA 1
ATOM 1314 C C . THR A 1 170 ? 3.109 3.441 11.401 1.00 97.25 170 THR A C 1
ATOM 1316 O O . THR A 1 170 ? 2.607 2.970 12.418 1.00 97.25 170 THR A O 1
ATOM 1319 N N . VAL A 1 171 ? 2.587 4.510 10.787 1.00 97.56 171 VAL A N 1
ATOM 1320 C CA . VAL A 1 171 ? 1.400 5.231 11.278 1.00 97.56 171 VAL A CA 1
ATOM 1321 C C . VAL A 1 171 ? 0.161 4.332 11.279 1.00 97.56 171 VAL A C 1
ATOM 1323 O O . VAL A 1 171 ? -0.622 4.369 12.226 1.00 97.56 171 VAL A O 1
ATOM 1326 N N . ALA A 1 172 ? -0.015 3.508 10.246 1.00 96.94 172 ALA A N 1
ATOM 1327 C CA . ALA A 1 172 ? -1.123 2.569 10.136 1.00 96.94 172 ALA A CA 1
ATOM 1328 C C . ALA A 1 172 ? -1.036 1.422 11.156 1.00 96.94 172 ALA A C 1
ATOM 1330 O O . ALA A 1 172 ? -2.071 0.900 11.555 1.00 96.94 172 ALA A O 1
ATOM 1331 N N . ALA A 1 173 ? 0.153 1.045 11.622 1.00 95.88 173 ALA A N 1
ATOM 1332 C CA . ALA A 1 173 ? 0.308 0.000 12.631 1.00 95.88 173 ALA A CA 1
ATOM 1333 C C . ALA A 1 173 ? -0.038 0.481 14.055 1.00 95.88 173 ALA A C 1
ATOM 1335 O O . ALA A 1 173 ? -0.523 -0.302 14.861 1.00 95.88 173 ALA A O 1
ATOM 1336 N N . LEU A 1 174 ? 0.133 1.770 14.381 1.00 94.25 174 LEU A N 1
ATOM 1337 C CA . LEU A 1 174 ? -0.105 2.288 15.744 1.00 94.25 174 LEU 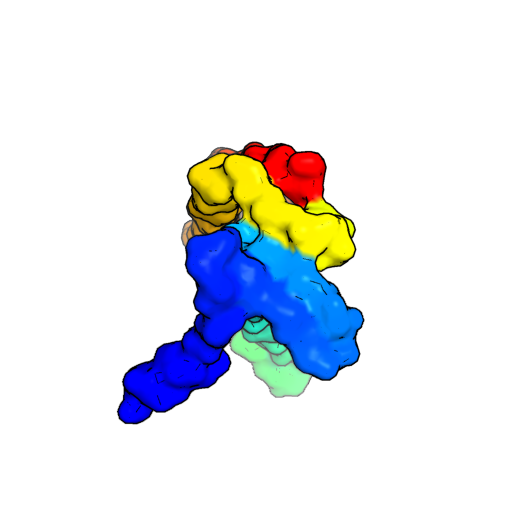A CA 1
ATOM 1338 C C . LEU A 1 174 ? -1.494 1.973 16.341 1.00 94.25 174 LEU A C 1
ATOM 1340 O O . LEU A 1 174 ? -1.568 1.702 17.535 1.00 94.25 174 LEU A O 1
ATOM 1344 N N . PRO A 1 175 ? -2.608 2.009 15.583 1.00 89.88 175 PRO A N 1
ATOM 1345 C CA . PRO A 1 175 ? -3.939 1.727 16.119 1.00 89.88 175 PRO A CA 1
ATOM 1346 C C . PRO A 1 175 ? -4.216 0.250 16.430 1.00 89.88 175 PRO A C 1
ATOM 1348 O O . PRO A 1 175 ? -5.290 -0.028 16.963 1.00 89.88 175 PRO A O 1
ATOM 1351 N N . SER A 1 176 ? -3.339 -0.690 16.044 1.00 78.12 176 SER A N 1
ATOM 1352 C CA . SER A 1 176 ? -3.599 -2.129 16.205 1.00 78.12 176 SER A CA 1
ATOM 1353 C C . SER A 1 176 ? -3.376 -2.658 17.628 1.00 78.12 176 SER A C 1
ATOM 1355 O O . SER A 1 176 ? -3.751 -3.801 17.887 1.00 78.12 176 SER A O 1
ATOM 1357 N N . SER A 1 177 ? -2.780 -1.866 18.528 1.00 66.62 177 SER A N 1
ATOM 1358 C CA . SER A 1 177 ? -2.519 -2.196 19.941 1.00 66.62 177 SER A CA 1
ATOM 1359 C C . SER A 1 177 ? -3.635 -1.775 20.920 1.00 66.62 177 SER A C 1
ATOM 1361 O O . SER A 1 177 ? -4.375 -0.787 20.700 1.00 66.62 177 SER A O 1
#

Nearest PDB structures (foldseek):
  7deg-assembly1_A  TM=7.484E-01  e=5.594E-03  Aquifex aeolicus VF5
  5c21-assembly1_A  TM=1.747E-01  e=3.229E+00  Escherichia coli

Radius of gyration: 19.56 Å; Cα contacts (8 Å, |Δi|>4): 260; chains: 1; bounding box: 53×30×50 Å

Mean predicted aligned error: 6.05 Å

pLDDT: mean 89.45, std 11.99, range [49.94, 98.62]

Solvent-accessible surface area (backbone atoms only — not comparable to full-atom values): 9043 Å² total; per-residue (Å²): 112,68,69,62,56,52,55,74,69,61,72,79,53,53,98,89,36,37,30,70,38,93,86,77,66,42,42,37,21,51,64,24,54,54,47,28,50,50,29,38,51,52,11,50,51,29,36,51,57,10,48,56,27,44,50,54,48,52,40,28,69,33,88,91,64,43,70,49,54,75,58,76,49,45,49,38,37,48,19,50,14,39,43,19,56,67,44,47,15,47,54,31,35,50,52,16,48,41,32,44,68,28,24,33,69,69,50,33,67,41,81,39,59,70,48,32,51,48,10,49,53,36,25,50,50,10,52,52,37,29,53,47,44,51,69,70,58,84,60,70,80,54,40,52,48,84,73,56,61,80,89,59,82,64,63,68,62,34,57,51,11,51,52,39,22,54,54,10,49,56,44,33,50,63,36,42,115

Organism: NCBI:txid1510225

Sequence (177 aa):
MFATITRLFENDYDEDGFRTCSVTGLNIHRSAEVHVKLFGLTAVIAMIVGGLFAFSVAMTRWEVVGLIGEFDGYYRHLSMHAWNLLIFWMVFMEIAVLYVGGPIVLGRRLPLTKVAKAGWAIMLAGALTVNYFIWTLSGGSDAPLLTAYVPLDVPLGFYGGAILFLVGATVAALPSS

Secondary structure (DSSP, 8-state):
-HHHHHHHT-----TTSEEE-TTT--EEEHHHHHHHHHHHHHHHHHHHHHHHHHHHHHHHHSTTT--S-TTTTHHHHHHHHHIIIIIIHHHHHHHHHHHIIIIITTT---S-HHHHHHHHHHHHHHHHHHHHHHHH--STT---TTT--TTS---HHHHHHHHHHHHHHHHHHGGG-

InterPro domains:
  IPR036927 Cytochrome c oxidase-like, subunit I superfamily [G3DSA:1.20.210.10] (22-176)
  IPR036927 Cytochrome c oxidase-like, subunit I superfamily [SSF81442] (36-170)